Protein 4QTR (pdb70)

Sequence (221 aa):
RTAFSEEQKKALDLAFYFDRYLTPEWRRYLSQRLGLNEAQIKIWFQNKRAKIKKSTAFSEEQKKALDLAFYFDRYLTPEWRRYLSQRLGLNEAQIKIWFQNKRAKIKKSRTAFSEEQKKALDLAFYFDRYLTPEWRRYLSQRLGLNEAQIKIWFQNKRAKIKKSTGRTAFSEEQKKALDLAFYFDRYLTPEWRRYLSQRLGLNEAQIKIWFQNKRAKIKKS

Foldseek 3Di:
DDDADDVLVVVLVVQCVVPLDADPVRLVVSCVVSVHHSVVSVVVSVVVCVVVVVD/DDADPVLVVVLVVVCVVPLDDDPVRLVVSCVVRVHHSVVSNVVSVVVVVVVVVD/DDDADDVLVVVLVVVCVVPLDDDPVRLVVSCVPRVHHSVVSVVVSVVVVVVVVPPPD/DDDDDPVLVVVLVVVCVVPLDDDPVVLVVSCVVSVHDSVVSVVVSVVVVVVVVVD

Solvent-accessible surface area: 15499 Å² total; per-residue (Å²): 161,105,98,67,72,140,84,9,35,60,30,28,72,54,16,63,174,160,71,38,153,52,71,78,126,80,70,149,142,30,13,150,55,68,63,60,84,20,57,62,40,52,66,95,20,64,69,19,68,62,73,69,91,84,146,157,102,80,56,138,138,31,39,57,22,13,47,29,15,27,140,64,73,44,161,40,53,82,101,41,83,44,34,11,16,84,114,36,65,30,95,62,63,42,9,46,106,57,4,52,87,23,76,61,64,70,95,86,134,157,88,103,78,49,149,142,40,30,52,25,12,45,29,14,17,138,67,69,46,172,46,55,80,48,35,89,139,36,9,20,87,121,39,70,17,89,45,27,46,8,45,105,59,16,63,97,17,39,66,66,113,82,90,89,124,120,158,132,101,67,55,88,82,30,46,65,29,19,64,107,34,11,145,163,85,40,171,49,59,114,71,179,50,43,41,40,12,85,202,54,62,57,99,73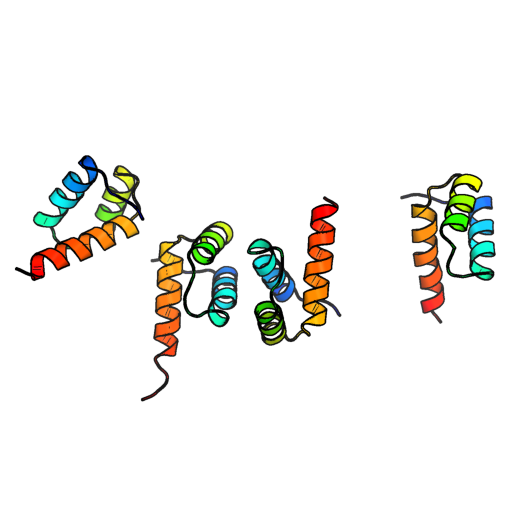,36,39,14,34,107,84,17,63,91,16,37,63,67,83,86,91,134

CATH classification: 1.10.10.60

B-factor: mean 174.39, std 37.02, range [20.0, 350.09]

Radius of gyration: 29.88 Å; Cα contacts (8 Å, |Δi|>4): 101; chains: 4; bounding box: 67×39×85 Å

Secondary structure (DSSP, 8-state):
-----HHHHHHHHHHHHH-SS--HHHHHHHHHHSS--HHHHHHHHHHHHHHHTT-/----HHHHHHHHHHHHH-SS--HHHHHHHHHHH---HHHHHHHHHHHHHHHHH-/-----HHHHHHHHHHHHH-SS--HHHHHHHHHHH---HHHHHHHHHHHHHHHT-S--/-----HHHHHHHHHHHHH-SS--HHHHHHHHHHH---HHHHHHHHHHHHHHHHT-

Structure (mmCIF, N/CA/C/O backbone):
data_4QTR
#
_entry.id   4QTR
#
_cell.length_a   90.098
_cell.length_b   90.098
_cell.length_c   158.923
_cell.angle_alpha   90.00
_cell.angle_beta   90.00
_cell.angle_gamma   90.00
#
_symmetry.space_group_name_H-M   'P 42 2 2'
#
loop_
_entity.id
_entity.type
_entity.pdbx_description
1 polymer dualENH
2 polymer "DNA (5'-D(P*GP*TP*GP*TP*AP*AP*TP*TP*TP*AP*AP*TP*TP*TP*CP*C)-3')"
3 polymer "DNA (5'-D(P*CP*GP*GP*AP*AP*AP*TP*TP*AP*AP*AP*TP*TP*AP*CP*A)-3')"
#
loop_
_atom_site.group_PDB
_atom_site.id
_atom_site.type_symbol
_atom_site.label_atom_id
_atom_site.label_alt_id
_atom_site.label_comp_id
_atom_site.label_asym_id
_atom_site.label_entity_id
_atom_site.label_seq_id
_atom_site.pdbx_PDB_ins_code
_atom_site.Cartn_x
_atom_site.Cartn_y
_atom_site.Cartn_z
_atom_site.occupancy
_atom_site.B_iso_or_equiv
_atom_site.auth_seq_id
_atom_site.auth_comp_id
_atom_site.auth_asym_id
_atom_site.auth_atom_id
_atom_site.pdbx_PDB_model_num
ATOM 1 N N . ARG A 1 6 ? 7.975 78.026 21.329 1.00 199.85 5 ARG A N 1
ATOM 2 C CA . ARG A 1 6 ? 7.730 77.141 20.198 1.00 212.62 5 ARG A CA 1
ATOM 3 C C . ARG A 1 6 ? 6.818 77.801 19.166 1.00 228.21 5 ARG A C 1
ATOM 4 O O . ARG A 1 6 ? 5.600 77.590 19.169 1.00 235.89 5 ARG A O 1
ATOM 6 N N . THR A 1 7 ? 7.420 78.564 18.254 1.00 228.43 6 THR A N 1
ATOM 7 C CA . THR A 1 7 ? 6.665 79.359 17.274 1.00 231.43 6 THR A CA 1
ATOM 8 C C . THR A 1 7 ? 6.229 78.520 16.070 1.00 238.97 6 THR A C 1
ATOM 9 O O . THR A 1 7 ? 6.874 77.539 15.716 1.00 244.61 6 THR A O 1
ATOM 13 N N . ALA A 1 8 ? 5.081 78.853 15.496 1.00 239.19 7 ALA A N 1
ATOM 14 C CA . ALA A 1 8 ? 4.672 78.205 14.257 1.00 231.93 7 ALA A CA 1
ATOM 15 C C . ALA A 1 8 ? 4.543 79.253 13.158 1.00 222.68 7 ALA A C 1
ATOM 16 O O . ALA A 1 8 ? 3.840 80.247 13.311 1.00 221.00 7 ALA A O 1
ATOM 18 N N . PHE A 1 9 ? 5.238 79.024 12.050 1.00 207.82 8 PHE A N 1
ATOM 19 C CA . PHE A 1 9 ? 5.320 79.992 10.954 1.00 201.88 8 PHE A CA 1
ATOM 20 C C . PHE A 1 9 ? 4.083 79.953 10.065 1.00 201.67 8 PHE A C 1
ATOM 21 O O . PHE A 1 9 ? 3.417 78.927 9.994 1.00 204.96 8 PHE A O 1
ATOM 23 N N . SER A 1 10 ? 3.776 81.062 9.388 1.00 201.08 9 SER A N 1
ATOM 24 C CA . SER A 1 10 ? 2.600 81.132 8.503 1.00 203.13 9 SER A CA 1
ATOM 25 C C . SER A 1 10 ? 2.868 80.527 7.123 1.00 205.66 9 SER A C 1
ATOM 26 O O . SER A 1 10 ? 3.964 80.053 6.855 1.00 207.84 9 SER A O 1
ATOM 29 N N . GLU A 1 11 ? 1.853 80.497 6.263 1.00 208.13 10 GLU A N 1
ATOM 30 C CA . GLU A 1 11 ? 2.021 79.954 4.907 1.00 213.01 10 GLU A CA 1
ATOM 31 C C . GLU A 1 11 ? 2.721 80.937 3.958 1.00 213.11 10 GLU A C 1
ATOM 32 O O . GLU A 1 11 ? 3.714 80.587 3.288 1.00 210.58 10 GLU A O 1
ATOM 38 N N . GLU A 1 12 ? 2.198 82.165 3.929 1.00 207.54 11 GLU A N 1
ATOM 39 C CA . GLU A 1 12 ? 2.740 83.250 3.115 1.00 202.69 11 GLU A CA 1
ATOM 40 C C . GLU A 1 12 ? 4.205 83.496 3.475 1.00 194.69 11 GLU A C 1
ATOM 41 O O . GLU A 1 12 ? 5.025 83.820 2.617 1.00 192.36 11 GLU A O 1
ATOM 43 N N . GLN A 1 13 ? 4.505 83.381 4.765 1.00 191.48 12 GLN A N 1
ATOM 44 C CA . GLN A 1 13 ? 5.857 83.558 5.274 1.00 186.52 12 GLN A CA 1
ATOM 45 C C . GLN A 1 13 ? 6.762 82.396 4.831 1.00 195.39 12 GLN A C 1
ATOM 46 O O . GLN A 1 13 ? 7.943 82.598 4.475 1.00 196.59 12 GLN A O 1
ATOM 48 N N . LYS A 1 14 ? 6.209 81.183 4.868 1.00 198.52 13 LYS A N 1
ATOM 49 C CA . LYS A 1 14 ? 6.939 79.971 4.481 1.00 200.88 13 LYS A CA 1
ATOM 50 C C . LYS A 1 14 ? 7.346 79.942 3.003 1.00 204.42 13 LYS A C 1
ATOM 51 O O . LYS A 1 14 ? 8.474 79.529 2.663 1.00 203.78 13 LYS A O 1
ATOM 53 N N . LYS A 1 15 ? 6.451 80.402 2.126 1.00 207.33 14 LYS A N 1
ATOM 54 C CA . LYS A 1 15 ? 6.761 80.362 0.702 1.00 206.83 14 LYS A CA 1
ATOM 55 C C . LYS A 1 15 ? 7.899 81.341 0.426 1.00 198.33 14 LYS A C 1
ATOM 56 O O . LYS A 1 15 ? 8.805 81.047 -0.357 1.00 199.91 14 LYS A O 1
ATOM 58 N N . ALA A 1 16 ? 7.851 82.492 1.092 1.00 190.34 15 ALA A N 1
ATOM 59 C CA . ALA A 1 16 ? 8.887 83.504 0.957 1.00 184.32 15 ALA A CA 1
ATOM 60 C C . ALA A 1 16 ? 10.243 82.990 1.422 1.00 184.51 15 ALA A C 1
ATOM 61 O O . ALA A 1 16 ? 11.232 83.133 0.697 1.00 188.66 15 ALA A O 1
ATOM 63 N N . LEU A 1 17 ? 10.308 82.417 2.628 1.00 180.42 16 LEU A N 1
ATOM 64 C CA . LEU A 1 17 ? 11.582 81.872 3.115 1.00 174.27 16 LEU A CA 1
ATOM 65 C C . LEU A 1 17 ? 12.100 80.824 2.120 1.00 177.60 16 LEU A C 1
ATOM 66 O O . LEU A 1 17 ? 13.307 80.771 1.856 1.00 177.02 16 LEU A O 1
ATOM 68 N N . ASP A 1 18 ? 11.198 79.997 1.570 1.00 183.55 17 ASP A N 1
ATOM 69 C CA . ASP A 1 18 ? 11.629 78.996 0.589 1.00 183.58 17 ASP A CA 1
ATOM 70 C C . ASP A 1 18 ? 12.226 79.613 -0.666 1.00 188.14 17 ASP A C 1
ATOM 71 O O . ASP A 1 18 ? 13.292 79.190 -1.098 1.00 186.84 17 ASP A O 1
ATOM 76 N N . LEU A 1 19 ? 11.550 80.605 -1.246 1.00 185.77 18 LEU A N 1
ATOM 77 C CA . LEU A 1 19 ? 12.050 81.261 -2.458 1.00 188.09 18 LEU A CA 1
ATOM 78 C C . LEU A 1 19 ? 13.425 81.876 -2.171 1.00 183.75 18 LEU A C 1
ATOM 79 O O . LEU A 1 19 ? 14.399 81.687 -2.927 1.00 183.42 18 LEU A O 1
ATOM 81 N N . ALA A 1 20 ? 13.512 82.571 -1.044 1.00 183.31 19 ALA A N 1
ATOM 82 C CA . ALA A 1 20 ? 14.730 83.271 -0.724 1.00 171.55 19 ALA A CA 1
ATOM 83 C C . ALA A 1 20 ? 15.832 82.241 -0.567 1.00 182.01 19 ALA A C 1
ATOM 84 O O . ALA A 1 20 ? 16.982 82.515 -0.905 1.00 175.59 19 ALA A O 1
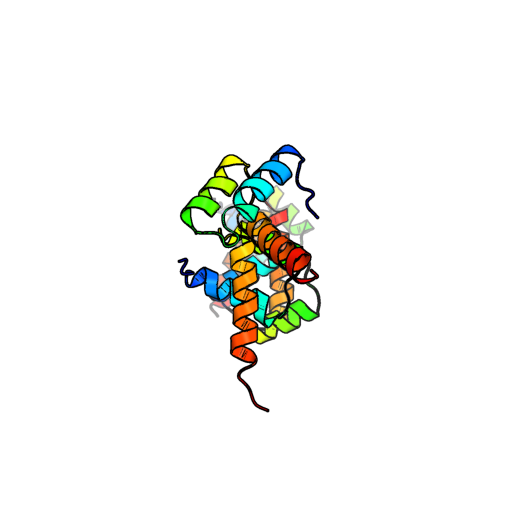ATOM 86 N N . PHE A 1 21 ? 15.470 81.043 -0.109 1.00 199.97 20 PHE A N 1
ATOM 87 C CA . PHE A 1 21 ? 16.450 79.972 0.076 1.00 206.11 20 PHE A CA 1
ATOM 88 C C . PHE A 1 21 ? 16.921 79.437 -1.263 1.00 211.22 20 PHE A C 1
ATOM 89 O O . PHE A 1 21 ? 18.123 79.372 -1.532 1.00 211.20 20 PHE A O 1
ATOM 97 N N . TYR A 1 22 ? 15.967 79.040 -2.097 1.00 214.71 21 TYR A N 1
ATOM 98 C CA . TYR A 1 22 ? 16.291 78.390 -3.353 1.00 216.59 21 TYR A CA 1
ATOM 99 C C . TYR A 1 22 ? 17.132 79.314 -4.227 1.00 207.82 21 TYR A C 1
ATOM 100 O O . TYR A 1 22 ? 17.948 78.844 -5.017 1.00 212.56 21 TYR A O 1
ATOM 109 N N . PHE A 1 23 ? 16.991 80.625 -4.052 1.00 195.40 22 PHE A N 1
ATOM 110 C CA . PHE A 1 23 ? 17.909 81.537 -4.748 1.00 186.54 22 PHE A CA 1
ATOM 111 C C . PHE A 1 23 ? 19.278 81.556 -4.048 1.00 178.97 22 PHE A C 1
ATOM 112 O O . PHE A 1 23 ? 20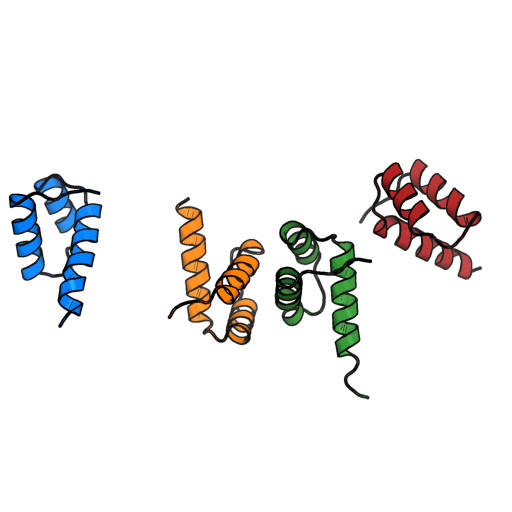.286 81.213 -4.663 1.00 179.92 22 PHE A O 1
ATOM 120 N N . ASP A 1 24 ? 19.347 81.986 -2.787 1.00 171.61 23 ASP A N 1
ATOM 121 C CA . ASP A 1 24 ? 20.629 81.871 -2.088 1.00 171.78 23 ASP A CA 1
ATOM 122 C C . ASP A 1 24 ? 20.415 81.222 -0.700 1.00 171.71 23 ASP A C 1
ATOM 123 O O . ASP A 1 24 ? 19.621 81.700 0.107 1.00 163.40 23 ASP A O 1
ATOM 128 N N . ARG A 1 25 ? 21.169 80.165 -0.411 1.00 180.37 24 ARG A N 1
ATOM 129 C CA . ARG A 1 25 ? 20.960 79.368 0.801 1.00 188.30 24 ARG A CA 1
ATOM 130 C C . ARG A 1 25 ? 21.385 80.121 2.065 1.00 182.48 24 ARG A C 1
ATOM 131 O O . ARG A 1 25 ? 20.997 79.758 3.176 1.00 184.35 24 ARG A O 1
ATOM 133 N N . TYR A 1 26 ? 22.214 81.147 1.882 1.00 181.25 25 TYR A N 1
ATOM 134 C CA . TYR A 1 26 ? 22.664 82.015 2.968 1.00 174.98 25 TYR A CA 1
ATOM 135 C C . TYR A 1 26 ? 22.050 83.391 2.780 1.00 176.63 25 TYR A C 1
ATOM 136 O O . TYR A 1 26 ? 22.204 83.999 1.716 1.00 181.55 25 TYR A O 1
ATOM 145 N N . LEU A 1 27 ? 21.352 83.906 3.780 1.00 174.39 26 LEU A N 1
ATOM 146 C CA . LEU A 1 27 ? 20.709 85.200 3.572 1.00 172.50 26 LEU A CA 1
ATOM 147 C C . LEU A 1 27 ? 21.650 86.303 4.094 1.00 167.82 26 LEU A C 1
ATOM 148 O O . LEU A 1 27 ? 22.356 86.134 5.106 1.00 169.50 26 LEU A O 1
ATOM 150 N N . THR A 1 28 ? 21.651 87.428 3.383 1.00 162.34 27 THR A N 1
ATOM 151 C CA . THR A 1 28 ? 22.440 88.602 3.747 1.00 156.92 27 THR A CA 1
ATOM 152 C C . THR A 1 28 ? 21.756 89.311 4.901 1.00 155.26 27 THR A C 1
ATOM 153 O O . THR A 1 28 ? 20.524 89.461 4.865 1.00 162.59 27 THR A O 1
ATOM 157 N N . PRO A 1 29 ? 22.537 89.817 5.884 1.00 180.12 28 PRO A N 1
ATOM 158 C CA . PRO A 1 29 ? 22.035 90.534 7.064 1.00 177.67 28 PRO A CA 1
ATOM 159 C C . PRO A 1 29 ? 21.021 91.645 6.765 1.00 180.51 28 PRO A C 1
ATOM 160 O O . PRO A 1 29 ? 19.993 91.720 7.432 1.00 184.96 28 PRO A O 1
ATOM 164 N N . GLU A 1 30 ? 21.303 92.493 5.784 1.00 176.99 29 GLU A N 1
ATOM 165 C CA . GLU A 1 30 ? 20.407 93.597 5.462 1.00 180.26 29 GLU A CA 1
ATOM 166 C C . GLU A 1 30 ? 19.191 93.066 4.685 1.00 180.77 29 GLU A C 1
ATOM 167 O O . GLU A 1 30 ? 18.135 93.722 4.612 1.00 182.70 29 GLU A O 1
ATOM 173 N N . TRP A 1 31 ? 19.363 91.887 4.085 1.00 179.97 30 TRP A N 1
ATOM 174 C CA . TRP A 1 31 ? 18.261 91.212 3.405 1.00 181.10 30 TRP A CA 1
ATOM 175 C C . TRP A 1 31 ? 17.382 90.481 4.409 1.00 183.86 30 TRP A C 1
ATOM 176 O O . TRP A 1 31 ? 16.153 90.477 4.306 1.00 178.55 30 TRP A O 1
ATOM 187 N N . ARG A 1 32 ? 18.029 89.912 5.418 1.00 189.02 31 ARG A N 1
ATOM 188 C CA . ARG A 1 32 ? 17.322 89.170 6.446 1.00 193.17 31 ARG A CA 1
ATOM 189 C C . ARG A 1 32 ? 16.526 90.126 7.340 1.00 196.84 31 ARG A C 1
ATOM 190 O O . ARG A 1 32 ? 15.434 89.775 7.747 1.00 197.24 31 ARG A O 1
ATOM 198 N N . ARG A 1 33 ? 17.035 91.326 7.631 1.00 197.73 32 ARG A N 1
ATOM 199 C CA . ARG A 1 33 ? 16.214 92.301 8.362 1.00 205.29 32 ARG A CA 1
ATOM 200 C C . ARG A 1 33 ? 15.008 92.630 7.500 1.00 209.95 32 ARG A C 1
ATOM 201 O O . ARG A 1 33 ? 13.904 92.823 7.996 1.00 217.60 32 ARG A O 1
ATOM 209 N N . TYR A 1 34 ? 15.246 92.785 6.202 1.00 200.42 33 TYR A N 1
ATOM 210 C CA . TYR A 1 34 ? 14.185 93.152 5.267 1.00 186.93 33 TYR A CA 1
ATOM 211 C C . TYR A 1 34 ? 13.035 92.161 5.312 1.00 179.40 33 TYR A C 1
ATOM 212 O O . TYR A 1 34 ? 11.878 92.544 5.465 1.00 173.80 33 TYR A O 1
ATOM 221 N N . LEU A 1 35 ? 13.385 90.892 5.143 1.00 177.94 34 LEU A N 1
ATOM 222 C CA . LEU A 1 35 ? 12.450 89.784 5.234 1.00 175.60 34 LEU A CA 1
ATOM 223 C C . LEU A 1 35 ? 11.772 89.730 6.584 1.00 183.10 34 LEU A C 1
ATOM 224 O O . LEU A 1 35 ? 10.555 89.558 6.671 1.00 189.22 34 LEU A O 1
ATOM 229 N N . SER A 1 36 ? 12.578 89.895 7.631 1.00 180.18 35 SER A N 1
ATOM 230 C CA . SER A 1 36 ? 12.116 89.789 9.012 1.00 177.39 35 SER A CA 1
ATOM 231 C C . SER A 1 36 ? 11.054 90.826 9.342 1.00 182.13 35 SER A C 1
ATOM 232 O O . SER A 1 36 ? 10.085 90.512 10.013 1.00 189.11 35 SER A O 1
ATOM 235 N N . GLN A 1 37 ? 11.234 92.060 8.886 1.00 182.09 36 GLN A N 1
ATOM 236 C CA . GLN A 1 37 ? 10.253 93.096 9.170 1.00 186.82 36 GLN A CA 1
ATOM 237 C C . GLN A 1 37 ? 9.128 92.984 8.141 1.00 193.13 36 GLN A C 1
ATOM 238 O O . GLN A 1 37 ? 8.017 93.445 8.388 1.00 204.26 36 GLN A O 1
ATOM 244 N N . ARG A 1 38 ? 9.394 92.357 6.998 1.00 190.29 37 ARG A N 1
ATOM 245 C CA . ARG A 1 38 ? 8.373 92.274 5.945 1.00 195.26 37 ARG A CA 1
ATOM 246 C C . ARG A 1 38 ? 7.291 91.260 6.302 1.00 201.92 37 ARG A C 1
ATOM 247 O O . ARG A 1 38 ? 6.101 91.551 6.254 1.00 206.61 37 ARG A O 1
ATOM 249 N N . LEU A 1 39 ? 7.729 90.073 6.679 1.00 204.73 38 LEU A N 1
ATOM 250 C CA . LEU A 1 39 ? 6.853 88.961 7.002 1.00 214.97 38 LEU A CA 1
ATOM 251 C C . LEU A 1 39 ? 6.342 89.080 8.450 1.00 231.87 38 LEU A C 1
ATOM 252 O O . LEU A 1 39 ? 5.438 88.354 8.872 1.00 238.65 38 LEU A O 1
ATOM 257 N N . GLY A 1 40 ? 6.966 89.991 9.198 1.00 238.49 39 GLY A N 1
ATOM 258 C CA . GLY A 1 40 ? 6.573 90.357 10.550 1.00 237.62 39 GLY A CA 1
ATOM 259 C C . GLY A 1 40 ? 7.281 89.600 11.654 1.00 229.52 39 GLY A C 1
ATOM 260 O O . GLY A 1 40 ? 7.063 89.872 12.835 1.00 232.97 39 GLY A O 1
ATOM 261 N N . LEU A 1 41 ? 8.186 88.703 11.281 1.00 223.44 40 LEU A N 1
ATOM 262 C CA . LEU A 1 41 ? 8.821 87.843 12.264 1.00 217.70 40 LEU A CA 1
ATOM 263 C C . LEU A 1 41 ? 10.085 88.476 12.824 1.00 215.27 40 LEU A C 1
ATOM 264 O O . LEU A 1 41 ? 10.438 89.599 12.473 1.00 217.29 40 LEU A O 1
ATOM 269 N N . ASN A 1 42 ? 10.728 87.775 13.751 1.00 209.99 41 ASN A N 1
ATOM 270 C CA . ASN A 1 42 ? 12.011 88.212 14.258 1.00 208.52 41 ASN A CA 1
ATOM 271 C C . ASN A 1 42 ? 13.109 87.578 13.460 1.00 206.80 41 ASN A C 1
ATOM 272 O O . ASN A 1 42 ? 12.983 86.443 13.010 1.00 204.37 41 ASN A O 1
ATOM 277 N N . GLU A 1 43 ? 14.185 88.335 13.288 1.00 206.32 42 GLU A N 1
ATOM 278 C CA . GLU A 1 43 ? 15.348 87.899 12.531 1.00 203.63 42 GLU A CA 1
ATOM 279 C C . GLU A 1 43 ? 15.938 86.579 13.045 1.00 202.59 42 GLU A C 1
ATOM 280 O O . GLU A 1 43 ? 16.577 85.860 12.283 1.00 200.91 42 GLU A O 1
ATOM 282 N N . ALA A 1 44 ? 15.737 86.267 14.324 1.00 209.07 43 ALA A N 1
ATOM 283 C CA . ALA A 1 44 ? 16.215 85.002 14.889 1.00 211.00 43 ALA A CA 1
ATOM 284 C C . ALA A 1 44 ? 15.463 83.778 14.339 1.00 213.82 43 ALA A C 1
ATOM 285 O O . ALA A 1 44 ? 16.080 82.766 13.980 1.00 217.43 43 ALA A O 1
ATOM 287 N N . GLN A 1 45 ? 14.135 83.862 14.305 1.00 212.88 44 GLN A N 1
ATOM 288 C CA . GLN A 1 45 ? 13.318 82.790 13.748 1.00 208.68 44 GLN A CA 1
ATOM 289 C C . GLN A 1 45 ? 13.800 82.396 12.360 1.00 202.77 44 GLN A C 1
ATOM 290 O O . GLN A 1 4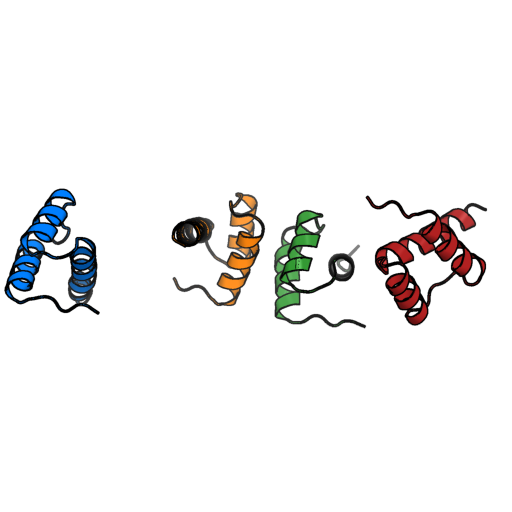5 ? 14.002 81.212 12.085 1.00 204.32 44 GLN A O 1
ATOM 296 N N . ILE A 1 46 ? 14.011 83.408 11.513 1.00 196.98 45 ILE A N 1
ATOM 297 C CA . ILE A 1 46 ? 14.475 83.228 10.141 1.00 186.95 45 ILE A CA 1
ATOM 298 C C . ILE A 1 46 ? 15.796 82.441 10.087 1.00 185.67 45 ILE A C 1
ATOM 299 O O . ILE A 1 46 ? 15.949 81.532 9.261 1.00 185.62 45 ILE A O 1
ATOM 301 N N . LYS A 1 47 ? 16.767 82.842 10.909 1.00 189.66 46 LYS A N 1
ATOM 302 C CA . LYS A 1 47 ? 18.046 82.143 10.990 1.00 192.01 46 LYS A CA 1
ATOM 303 C C . LYS A 1 47 ? 17.877 80.677 11.376 1.00 196.69 46 LYS A C 1
ATOM 304 O O . LYS A 1 47 ? 18.434 79.788 10.724 1.00 197.78 46 LYS A O 1
ATOM 306 N N . ILE A 1 48 ? 17.087 80.425 12.421 1.00 201.25 47 ILE A N 1
ATOM 307 C CA . ILE A 1 48 ? 16.919 79.056 12.939 1.00 201.70 47 ILE A CA 1
ATOM 308 C C . ILE A 1 48 ? 16.227 78.194 11.899 1.00 199.03 47 ILE A C 1
ATOM 309 O O . ILE A 1 48 ? 16.444 76.977 11.794 1.00 195.67 47 ILE A O 1
ATOM 311 N N . TRP A 1 49 ? 15.335 78.836 11.169 1.00 200.29 48 TRP A N 1
ATOM 312 C CA . TRP A 1 49 ? 14.645 78.191 10.074 1.00 200.60 48 TRP A CA 1
ATOM 313 C C . TRP A 1 49 ? 15.634 77.819 8.977 1.00 201.80 48 TRP A C 1
ATOM 314 O O . TRP A 1 49 ? 15.485 76.780 8.339 1.00 206.53 48 TRP A O 1
ATOM 325 N N . PHE A 1 50 ? 16.573 78.722 8.693 1.00 207.86 49 PHE A N 1
ATOM 326 C CA . PHE A 1 50 ? 17.625 78.441 7.723 1.00 205.34 49 PHE A CA 1
ATOM 327 C C . PHE A 1 50 ? 18.433 77.217 8.137 1.00 205.60 49 PHE A C 1
ATOM 328 O O . PHE A 1 50 ? 18.665 76.324 7.329 1.00 199.37 49 PHE A O 1
ATOM 330 N N . GLN A 1 51 ? 18.863 77.185 9.396 1.00 210.87 50 GLN A N 1
ATOM 331 C CA . GLN A 1 51 ? 19.613 76.042 9.940 1.00 215.99 50 GLN A CA 1
ATOM 332 C C . GLN A 1 51 ? 18.845 74.727 9.771 1.00 227.71 50 GLN A C 1
ATOM 333 O O . GLN A 1 51 ? 19.392 73.726 9.274 1.00 229.35 50 GLN A O 1
ATOM 335 N N . ASN A 1 52 ? 17.579 74.732 10.186 1.00 228.93 51 ASN A N 1
ATOM 336 C CA . ASN A 1 52 ? 16.760 73.524 10.106 1.00 237.05 51 ASN A CA 1
ATOM 337 C C . ASN A 1 52 ? 16.482 73.140 8.643 1.00 246.75 51 ASN A C 1
ATOM 338 O O . ASN A 1 52 ? 16.246 71.970 8.332 1.00 255.42 51 ASN A O 1
ATOM 340 N N . LYS A 1 53 ? 16.448 74.138 7.764 1.00 239.27 52 LYS A N 1
ATOM 341 C CA . LYS A 1 53 ? 16.320 73.900 6.330 1.00 228.25 52 LYS A CA 1
ATOM 342 C C . LYS A 1 53 ? 17.536 73.144 5.801 1.00 217.18 52 LYS A C 1
ATOM 343 O O . LYS A 1 53 ? 17.402 72.066 5.225 1.00 217.15 52 LYS A O 1
ATOM 345 N N . ARG A 1 54 ? 18.721 73.715 6.024 1.00 209.84 53 ARG A N 1
ATOM 346 C CA . ARG A 1 54 ? 19.983 73.166 5.521 1.00 206.26 53 ARG A CA 1
ATOM 347 C C . ARG A 1 54 ? 20.189 71.755 6.068 1.00 217.22 53 ARG A C 1
ATOM 348 O O . ARG A 1 54 ? 20.902 70.937 5.466 1.00 219.50 53 ARG A O 1
ATOM 356 N N . ALA A 1 55 ? 19.576 71.479 7.219 1.00 222.04 54 ALA A N 1
ATOM 357 C CA . ALA A 1 55 ? 19.528 70.105 7.717 1.00 231.57 54 ALA A CA 1
ATOM 358 C C . ALA A 1 55 ? 19.034 69.151 6.624 1.00 241.23 54 ALA A C 1
ATOM 359 O O . ALA A 1 55 ? 19.577 68.062 6.450 1.00 244.12 54 ALA A O 1
ATOM 361 N N . LYS A 1 56 ? 17.984 69.551 5.914 1.00 248.88 55 LYS A N 1
ATOM 362 C CA . LYS A 1 56 ? 17.453 68.762 4.802 1.00 255.23 55 LYS A CA 1
ATOM 363 C C . LYS A 1 56 ? 18.506 68.599 3.698 1.00 260.47 55 LYS A C 1
ATOM 364 O O . LYS A 1 56 ? 18.529 67.583 3.004 1.00 265.70 55 LYS A O 1
ATOM 366 N N . ILE A 1 57 ? 19.324 69.631 3.494 1.00 255.61 56 ILE A N 1
ATOM 367 C CA . ILE A 1 57 ? 20.393 69.596 2.492 1.00 252.63 56 ILE A CA 1
ATOM 368 C C . ILE A 1 57 ? 21.423 68.521 2.841 1.00 246.68 56 ILE A C 1
ATOM 369 O O . ILE A 1 57 ? 21.954 67.841 1.956 1.00 251.92 56 ILE A O 1
ATOM 371 N N . LYS A 1 58 ? 21.727 68.405 4.135 1.00 236.28 57 LYS A N 1
ATOM 372 C CA . LYS A 1 58 ? 22.664 67.394 4.637 1.00 224.28 57 LYS A CA 1
ATOM 373 C C . LYS A 1 58 ? 22.109 65.970 4.505 1.00 215.99 57 LYS A C 1
ATOM 374 O O . LYS A 1 58 ? 22.818 64.996 4.775 1.00 219.02 57 LYS A O 1
ATOM 376 N N . LYS A 1 59 ? 20.840 65.857 4.113 1.00 212.04 58 LYS A N 1
ATOM 377 C CA . LYS A 1 59 ? 20.203 64.558 3.897 1.00 208.63 58 LYS A CA 1
ATOM 378 C C . LYS A 1 59 ? 20.458 63.982 2.503 1.00 205.99 58 LYS A C 1
ATOM 379 O O . LYS A 1 59 ? 19.886 62.950 2.140 1.00 214.39 58 LYS A O 1
ATOM 381 N N . SER A 1 60 ? 21.297 64.664 1.724 1.00 192.48 59 SER A N 1
ATOM 382 C CA . SER A 1 60 ? 21.699 64.200 0.397 1.00 190.72 59 SER A CA 1
ATOM 383 C C . SER A 1 60 ? 23.188 64.456 0.160 1.00 194.22 59 SER A C 1
ATOM 384 O O . SER A 1 60 ? 24.048 63.755 0.699 1.00 195.00 59 SER A O 1
ATOM 387 N N . THR B 1 7 ? 33.304 66.103 17.200 1.00 214.11 6 THR B N 1
ATOM 388 C CA . THR B 1 7 ? 33.913 65.537 18.410 1.00 207.55 6 THR B CA 1
ATOM 389 C C . THR B 1 7 ? 32.960 65.697 19.585 1.00 203.87 6 THR B C 1
ATOM 390 O O . THR B 1 7 ? 32.316 66.734 19.723 1.00 202.34 6 THR B O 1
ATOM 394 N N . ALA B 1 8 ? 32.884 64.688 20.446 1.00 202.03 7 ALA B N 1
ATOM 395 C CA . ALA B 1 8 ? 32.052 64.788 21.640 1.00 195.27 7 ALA B CA 1
ATOM 396 C C . ALA B 1 8 ? 32.889 64.641 22.894 1.00 189.89 7 ALA B C 1
ATOM 397 O O . ALA B 1 8 ? 33.614 63.662 23.045 1.00 190.90 7 ALA B O 1
ATOM 399 N N . PHE B 1 9 ? 32.804 65.613 23.794 1.00 183.66 8 PHE B N 1
ATOM 400 C CA . PHE B 1 9 ? 33.640 65.560 24.983 1.00 175.41 8 PHE B CA 1
ATOM 401 C C . PHE B 1 9 ? 33.038 64.636 26.029 1.00 176.60 8 PHE B C 1
ATOM 402 O O . PHE B 1 9 ? 31.817 64.509 26.145 1.00 175.76 8 PHE B O 1
ATOM 410 N N . SER B 1 10 ? 33.908 64.040 26.833 1.00 173.32 9 SER B N 1
ATOM 411 C CA . SER B 1 10 ? 33.471 63.127 27.870 1.00 172.34 9 SER B CA 1
ATOM 412 C C . SER B 1 10 ? 33.027 63.942 29.062 1.00 174.92 9 SER B C 1
ATOM 413 O O . SER B 1 10 ? 33.022 65.182 29.001 1.00 177.86 9 SER B O 1
ATOM 416 N N . GLU B 1 11 ? 32.584 63.260 30.115 1.00 172.02 10 GLU B N 1
ATOM 417 C CA . GLU B 1 11 ? 32.195 63.953 31.336 1.00 161.56 10 GLU B CA 1
ATOM 418 C C . GLU B 1 11 ? 33.482 64.358 32.041 1.00 147.95 10 GLU B C 1
ATOM 419 O O . GLU B 1 11 ? 33.609 65.470 32.545 1.00 142.73 10 GLU B O 1
ATOM 425 N N . GLU B 1 12 ? 34.428 63.425 32.067 1.00 145.37 11 GLU B N 1
ATOM 426 C CA . GLU B 1 12 ? 35.720 63.648 32.692 1.00 146.11 11 GLU B CA 1
ATOM 427 C C . GLU B 1 12 ? 36.389 64.890 32.130 1.00 144.78 11 GLU B C 1
ATOM 428 O O . GLU B 1 12 ? 36.908 65.725 32.883 1.00 148.69 11 GLU B O 1
ATOM 434 N N . GLN B 1 13 ? 36.309 65.038 30.813 1.00 143.33 12 GLN B N 1
ATOM 435 C CA . GLN B 1 13 ? 36.925 66.155 30.118 1.00 138.26 12 GLN B CA 1
ATOM 436 C C . GLN B 1 13 ? 36.232 67.467 30.410 1.00 133.40 12 GLN B C 1
ATOM 437 O O . GLN B 1 13 ? 36.884 68.502 30.521 1.00 124.82 12 GLN B O 1
ATOM 443 N N . LYS B 1 14 ? 34.905 67.424 30.468 1.00 139.49 13 LYS B N 1
ATOM 444 C CA . LYS B 1 14 ? 34.112 68.601 30.790 1.00 145.69 13 LYS B CA 1
ATOM 445 C C . LYS B 1 14 ? 34.422 69.054 32.212 1.00 152.86 13 LYS B C 1
ATOM 446 O O . LYS B 1 14 ? 34.438 70.246 32.494 1.00 154.01 13 LYS B O 1
ATOM 448 N N . LYS B 1 15 ? 34.638 68.092 33.111 1.00 157.79 14 LYS B N 1
ATOM 449 C CA . LYS B 1 15 ? 34.923 68.376 34.529 1.00 156.18 14 LYS B CA 1
ATOM 450 C C . LYS B 1 15 ? 36.311 68.976 34.711 1.00 151.89 14 LYS B C 1
ATOM 451 O O . LYS B 1 15 ? 36.491 69.888 35.524 1.00 150.04 14 LYS B O 1
ATOM 453 N N . ALA B 1 16 ? 37.291 68.444 33.981 1.00 143.91 15 ALA B N 1
ATOM 454 C CA . ALA B 1 16 ? 38.628 69.026 34.001 1.00 136.68 15 ALA B CA 1
ATOM 455 C C . ALA B 1 16 ? 38.611 70.442 33.416 1.00 140.45 15 ALA B C 1
ATOM 456 O O . ALA B 1 16 ? 39.174 71.367 33.992 1.00 141.97 15 ALA B O 1
ATOM 458 N N . LEU B 1 17 ? 38.002 70.602 32.245 1.00 144.83 16 LEU B N 1
ATOM 459 C CA . LEU B 1 17 ? 37.928 71.912 31.579 1.00 148.13 16 LEU B CA 1
ATOM 460 C C . LEU B 1 17 ? 37.236 72.904 32.520 1.00 147.24 16 LEU B C 1
ATOM 461 O O . LEU B 1 17 ? 37.645 74.068 32.620 1.00 145.41 16 LEU B O 1
ATOM 463 N N . ASP B 1 18 ? 36.190 72.432 33.198 1.00 146.65 17 ASP B N 1
ATOM 464 C CA . ASP B 1 18 ? 35.417 73.253 34.116 1.00 152.30 17 ASP B CA 1
ATOM 465 C C . ASP B 1 18 ? 36.299 73.691 35.309 1.00 153.43 17 ASP B C 1
ATOM 466 O O . ASP B 1 18 ? 36.286 74.853 35.730 1.00 151.17 17 ASP B O 1
ATOM 471 N N . LEU B 1 19 ? 37.056 72.764 35.872 1.00 156.00 18 LEU B N 1
ATOM 472 C CA . LEU B 1 19 ? 37.928 73.159 36.964 1.00 156.09 18 LEU B CA 1
ATOM 473 C C . LEU B 1 19 ? 38.940 74.220 36.508 1.00 157.67 18 LEU B C 1
ATOM 474 O O . LEU B 1 19 ? 39.015 75.332 37.087 1.00 160.29 18 LEU B O 1
ATOM 476 N N . ALA B 1 20 ? 39.622 73.924 35.399 1.00 156.92 19 ALA B N 1
ATOM 477 C CA . ALA B 1 20 ? 40.744 74.754 34.964 1.00 149.89 19 ALA B CA 1
ATOM 478 C C . ALA B 1 20 ? 40.251 76.136 34.623 1.00 145.49 19 ALA B C 1
ATOM 479 O O . ALA B 1 20 ? 40.968 77.126 34.793 1.00 137.25 19 ALA B O 1
ATOM 481 N N . PHE B 1 21 ? 39.017 76.208 34.141 1.00 148.82 20 PHE B N 1
ATOM 482 C CA . PHE B 1 21 ? 38.462 77.506 33.811 1.00 150.60 20 PHE B CA 1
ATOM 483 C C . PHE B 1 21 ? 38.169 78.223 35.123 1.00 146.85 20 PHE B C 1
ATOM 484 O O . PHE B 1 21 ? 38.633 79.345 35.305 1.00 148.59 20 PHE B O 1
ATOM 492 N N . TYR B 1 22 ? 37.412 77.592 36.032 1.00 144.41 21 TYR B N 1
ATOM 493 C CA . TYR B 1 22 ? 36.980 78.315 37.243 1.00 142.46 21 TYR B CA 1
ATOM 494 C C . TYR B 1 22 ? 38.136 78.825 38.077 1.00 136.19 21 TYR B C 1
ATOM 495 O O . TYR B 1 22 ? 37.970 79.752 38.852 1.00 135.27 21 TYR B O 1
ATOM 504 N N . PHE B 1 23 ? 39.317 78.258 37.874 1.00 135.60 22 PHE B N 1
ATOM 505 C CA . PHE B 1 23 ? 40.505 78.806 38.526 1.00 135.17 22 PHE B CA 1
ATOM 506 C C . PHE B 1 23 ? 40.895 80.135 37.881 1.00 141.56 22 PHE B C 1
ATOM 507 O O . PHE B 1 23 ? 40.803 81.184 38.505 1.00 148.59 22 PHE B O 1
ATOM 515 N N . ASP B 1 24 ? 41.293 80.098 36.614 1.00 141.63 23 ASP B N 1
ATOM 516 C CA . ASP B 1 24 ? 41.622 81.323 35.873 1.00 142.66 23 ASP B CA 1
ATOM 517 C C . ASP B 1 24 ? 40.929 81.320 34.551 1.00 133.80 23 ASP B C 1
ATOM 518 O O . ASP B 1 24 ? 41.049 80.368 33.816 1.00 134.96 23 ASP B O 1
ATOM 523 N N . ARG B 1 25 ? 40.204 82.389 34.257 1.00 135.34 24 ARG B N 1
ATOM 524 C CA . ARG B 1 25 ? 39.334 82.422 33.069 1.00 147.50 24 ARG B CA 1
ATOM 525 C C . ARG B 1 25 ? 40.067 82.513 31.698 1.00 143.26 24 ARG B C 1
ATOM 526 O O . ARG B 1 25 ? 39.493 82.232 30.662 1.00 137.91 24 ARG B O 1
ATOM 528 N N . TYR B 1 26 ? 41.321 82.955 31.713 1.00 146.92 25 TYR B N 1
ATOM 529 C CA . TYR B 1 26 ? 42.129 83.041 30.506 1.00 148.23 25 TYR B CA 1
ATOM 530 C C . TYR B 1 26 ? 43.261 82.017 30.526 1.00 146.25 25 TYR B C 1
ATOM 531 O O . TYR B 1 26 ? 44.038 81.920 31.497 1.00 142.71 25 TYR B O 1
ATOM 540 N N . LEU B 1 27 ? 43.381 81.280 29.425 1.00 151.62 26 LEU B N 1
ATOM 541 C CA . LEU B 1 27 ? 44.309 80.159 29.373 1.00 151.50 26 LEU B CA 1
ATOM 542 C C . LEU B 1 27 ? 45.713 80.538 28.852 1.00 161.40 26 LEU B C 1
ATOM 543 O O . LEU B 1 27 ? 45.856 81.282 27.870 1.00 172.46 26 LEU B O 1
ATOM 548 N N . THR B 1 28 ? 46.738 79.955 29.464 1.00 159.62 27 THR B N 1
ATOM 549 C CA . THR B 1 28 ? 48.107 80.181 29.029 1.00 165.77 27 THR B CA 1
ATOM 550 C C . THR B 1 28 ? 48.672 78.988 28.242 1.00 178.21 27 THR B C 1
ATOM 551 O O . THR B 1 28 ? 48.337 77.844 28.545 1.00 179.21 27 THR B O 1
ATOM 555 N N . PRO B 1 29 ? 49.594 79.252 27.282 1.00 152.64 28 PRO B N 1
ATOM 556 C CA . PRO B 1 29 ? 50.163 78.224 26.394 1.00 156.91 28 PRO B CA 1
ATOM 557 C C . PRO B 1 29 ? 50.538 76.907 27.102 1.00 165.10 28 PRO B C 1
ATOM 558 O O . PRO B 1 29 ? 50.259 75.821 26.558 1.00 167.98 28 PRO B O 1
ATOM 562 N N . GLU B 1 30 ? 51.135 76.991 28.289 1.00 162.85 29 GLU B N 1
ATOM 563 C CA . GLU B 1 30 ? 51.586 75.800 28.995 1.00 160.41 29 GLU B CA 1
ATOM 564 C C . GLU B 1 30 ? 50.376 75.061 29.541 1.00 156.28 29 GLU B C 1
ATOM 565 O O . GLU B 1 30 ? 50.407 73.837 29.748 1.00 153.72 29 GLU B O 1
ATOM 571 N N . TRP B 1 31 ? 49.284 75.789 29.740 1.00 152.06 30 TRP B N 1
ATOM 572 C CA . TRP B 1 31 ? 48.078 75.114 30.188 1.00 145.52 30 TRP B CA 1
ATOM 573 C C . TRP B 1 31 ? 47.361 74.409 29.085 1.00 140.83 30 TRP B C 1
ATOM 574 O O . TRP B 1 31 ? 46.810 73.342 29.338 1.00 133.50 30 TRP B O 1
ATOM 585 N N . ARG B 1 32 ? 47.381 74.970 27.870 1.00 142.42 31 ARG B N 1
ATOM 58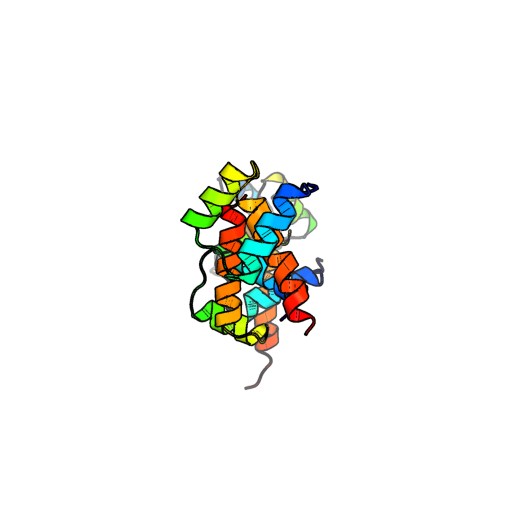6 C CA . ARG B 1 32 ? 46.728 74.293 26.734 1.00 140.58 31 ARG B CA 1
ATOM 587 C C . ARG B 1 32 ? 47.579 73.104 26.294 1.00 139.95 31 ARG B C 1
ATOM 588 O O . ARG B 1 32 ? 47.020 72.100 25.877 1.00 141.56 31 ARG B O 1
ATOM 596 N N . ARG B 1 33 ? 48.910 73.214 26.368 1.00 135.01 32 ARG B N 1
ATOM 597 C CA . ARG B 1 33 ? 49.754 72.055 26.085 1.00 127.19 32 ARG B CA 1
ATOM 598 C C . ARG B 1 33 ? 49.499 70.955 27.137 1.00 126.59 32 ARG B C 1
ATOM 599 O O . ARG B 1 33 ? 49.355 69.759 26.826 1.00 116.41 32 ARG B O 1
ATOM 601 N N . TYR B 1 34 ? 49.475 71.350 28.400 1.00 130.79 33 TYR B N 1
ATOM 602 C CA . TYR B 1 34 ? 49.246 70.351 29.434 1.00 134.24 33 TYR B CA 1
ATOM 603 C C . TYR B 1 34 ? 47.873 69.662 29.284 1.00 133.38 33 TYR B C 1
ATOM 604 O O . TYR B 1 34 ? 47.771 68.423 29.329 1.00 129.56 33 TYR B O 1
ATOM 613 N N . LEU B 1 35 ? 46.829 70.484 29.184 1.00 131.08 34 LEU B N 1
ATOM 614 C CA . LEU B 1 35 ? 45.460 70.006 29.019 1.00 133.95 34 LEU B CA 1
ATOM 615 C C . LEU B 1 35 ? 45.313 69.146 27.766 1.00 145.59 34 LEU B C 1
ATOM 616 O O . LEU B 1 35 ? 44.600 68.130 27.787 1.00 153.58 34 LEU B O 1
ATOM 621 N N . SER B 1 36 ? 45.943 69.572 26.670 1.00 143.85 35 SER B N 1
ATOM 622 C CA . SER B 1 36 ? 45.896 68.824 25.414 1.00 141.00 35 SER B CA 1
ATOM 623 C C . SER B 1 36 ? 46.538 67.473 25.620 1.00 144.35 35 SER B C 1
ATOM 624 O O . SER B 1 36 ? 46.042 66.464 25.105 1.00 150.70 35 SER B O 1
ATOM 627 N N . GLN B 1 37 ? 47.626 67.452 26.397 1.00 139.34 36 GLN B N 1
ATOM 628 C CA . GLN B 1 37 ? 48.402 66.231 26.524 1.00 136.84 36 GLN B CA 1
ATOM 629 C C . GLN B 1 37 ? 47.761 65.253 27.505 1.00 141.82 36 GLN B C 1
ATOM 630 O O . GLN B 1 37 ? 47.860 64.050 27.330 1.00 146.08 36 GLN B O 1
ATOM 632 N N . ARG B 1 38 ? 47.070 65.749 28.519 1.00 142.51 37 ARG B N 1
ATOM 633 C CA . ARG B 1 38 ? 46.384 64.840 29.430 1.00 144.80 37 ARG B CA 1
ATOM 634 C C . ARG B 1 38 ? 45.050 64.348 28.887 1.00 152.92 37 ARG B C 1
ATOM 635 O O . ARG B 1 38 ? 44.688 63.183 29.087 1.00 145.70 37 ARG B O 1
ATOM 643 N N . LEU B 1 39 ? 44.272 65.259 28.311 1.00 162.54 38 LEU B N 1
ATOM 644 C CA . LEU B 1 39 ? 42.956 64.901 27.795 1.00 172.50 38 LEU B CA 1
ATOM 645 C C . LEU B 1 39 ? 43.004 64.310 26.375 1.00 183.87 38 LEU B C 1
ATOM 646 O O . LEU B 1 39 ? 42.005 63.788 25.883 1.00 192.43 38 LEU B O 1
ATOM 651 N N . GLY B 1 40 ? 44.152 64.430 25.712 1.00 179.74 39 GLY B N 1
ATOM 652 C CA . GLY B 1 40 ? 44.360 63.797 24.421 1.00 176.81 39 GLY B CA 1
ATOM 653 C C . GLY B 1 40 ? 43.965 64.687 23.252 1.00 174.06 39 GLY B C 1
ATOM 654 O O . GLY B 1 40 ? 44.054 64.300 22.079 1.00 177.87 39 GLY B O 1
ATOM 655 N N . LEU B 1 41 ? 43.552 65.903 23.574 1.00 162.07 40 LEU B N 1
ATOM 656 C CA . LEU B 1 41 ? 42.999 66.791 22.579 1.00 151.87 40 LEU B CA 1
ATOM 657 C C . LEU B 1 41 ? 44.104 67.627 21.979 1.00 153.87 40 LEU B C 1
ATOM 658 O O . LEU B 1 41 ? 45.267 67.486 22.350 1.00 155.92 40 LEU B O 1
ATOM 663 N N . ASN B 1 42 ? 43.729 68.475 21.028 1.00 153.71 41 ASN B N 1
ATOM 664 C CA . ASN B 1 42 ? 44.616 69.482 20.460 1.00 150.61 41 ASN B CA 1
ATOM 665 C C . ASN B 1 42 ? 44.442 70.771 21.198 1.00 148.10 41 ASN B C 1
ATOM 666 O O . ASN B 1 42 ? 43.317 71.120 21.577 1.00 149.63 41 ASN B O 1
ATOM 671 N N . GLU B 1 43 ? 45.531 71.513 21.347 1.00 139.83 42 GLU B N 1
ATOM 672 C CA . GLU B 1 43 ? 45.459 72.793 22.015 1.00 133.88 42 GLU B CA 1
ATOM 673 C C . GLU B 1 43 ? 44.423 73.699 21.382 1.00 135.29 42 GLU B C 1
ATOM 674 O O . GLU B 1 43 ? 43.823 74.518 22.076 1.00 129.96 42 GLU B O 1
ATOM 680 N N . ALA B 1 44 ? 44.180 73.509 20.078 1.00 138.45 43 ALA B N 1
ATOM 681 C CA . ALA B 1 44 ? 43.163 74.277 19.370 1.00 136.53 43 ALA B CA 1
ATOM 682 C C . ALA B 1 44 ? 41.765 73.903 19.881 1.00 136.81 43 ALA B C 1
ATOM 683 O O . ALA B 1 44 ? 40.918 74.784 20.087 1.00 136.38 43 ALA B O 1
ATOM 685 N N . GLN B 1 45 ? 41.507 72.602 20.046 1.00 134.34 44 GLN B N 1
ATOM 686 C CA . GLN B 1 45 ? 40.233 72.134 20.628 1.00 132.37 44 GLN B CA 1
ATOM 687 C C . GLN B 1 45 ? 39.951 72.823 21.958 1.00 128.87 44 GLN B C 1
ATOM 688 O O . GLN B 1 45 ? 38.849 73.341 22.182 1.00 131.65 44 GLN B O 1
ATOM 694 N N . ILE B 1 46 ? 40.966 72.835 22.821 1.00 124.97 45 ILE B N 1
ATOM 695 C CA . ILE B 1 46 ? 40.908 73.484 24.136 1.00 122.90 45 ILE B CA 1
ATOM 696 C C . ILE B 1 46 ? 40.696 74.992 24.058 1.00 122.84 45 ILE B C 1
ATOM 697 O O . ILE B 1 46 ? 39.866 75.554 24.810 1.00 121.82 45 ILE B O 1
ATOM 702 N N . LYS B 1 47 ? 41.483 75.637 23.184 1.00 118.12 46 LYS B N 1
ATOM 703 C CA . LYS B 1 47 ? 41.417 77.087 22.985 1.00 115.79 46 LYS B CA 1
ATOM 704 C C . LYS B 1 47 ? 39.969 77.422 22.665 1.00 120.94 46 LYS B C 1
ATOM 705 O O . LYS B 1 47 ? 39.357 78.311 23.315 1.00 123.36 46 LYS B O 1
ATOM 707 N N . ILE B 1 48 ? 39.409 76.636 21.739 1.00 122.00 47 ILE B N 1
ATOM 708 C CA . ILE B 1 48 ? 38.061 76.863 21.327 1.00 110.28 47 ILE B CA 1
ATOM 709 C C . ILE B 1 48 ? 37.142 76.664 22.516 1.00 124.41 47 ILE B C 1
ATOM 710 O O . ILE B 1 48 ? 36.197 77.431 22.717 1.00 123.27 47 ILE B O 1
ATOM 715 N N . TRP B 1 49 ? 37.455 75.686 23.354 1.00 126.20 48 TRP B N 1
ATOM 716 C CA . TRP B 1 49 ? 36.602 75.441 24.520 1.00 127.44 48 TRP B CA 1
ATOM 717 C C . TRP B 1 49 ? 36.556 76.632 25.514 1.00 128.73 48 TRP B C 1
ATOM 718 O O . TRP B 1 49 ? 35.485 76.989 26.048 1.00 127.54 48 TRP B O 1
ATOM 729 N N . PHE B 1 50 ? 37.711 77.210 25.809 1.00 129.31 49 PHE B N 1
ATOM 730 C CA . PHE B 1 50 ? 37.744 78.406 26.656 1.00 132.97 49 PHE B CA 1
ATOM 731 C C . PHE B 1 50 ? 36.942 79.544 26.003 1.00 136.54 49 PHE B C 1
ATOM 732 O O . PHE B 1 50 ? 36.181 80.262 26.699 1.00 136.42 49 PHE B O 1
ATOM 740 N N . GLN B 1 51 ? 37.125 79.707 24.684 1.00 138.03 50 GLN B N 1
ATOM 741 C CA . GLN B 1 51 ? 36.386 80.723 23.931 1.00 139.06 50 GLN B CA 1
ATOM 742 C C . GLN B 1 51 ? 34.873 80.588 24.135 1.00 139.76 50 GLN B C 1
ATOM 743 O O . GLN B 1 51 ? 34.179 81.559 24.511 1.00 143.61 50 GLN B O 1
ATOM 745 N N . ASN B 1 52 ? 34.369 79.374 23.923 1.00 139.02 51 ASN B N 1
ATOM 746 C CA . ASN B 1 52 ? 32.933 79.129 24.042 1.00 139.61 51 ASN B CA 1
ATOM 747 C C . ASN B 1 52 ? 32.437 79.275 25.478 1.00 137.19 51 ASN B C 1
ATOM 748 O O . ASN B 1 52 ? 31.295 79.712 25.703 1.00 136.74 51 ASN B O 1
ATOM 753 N N . LYS B 1 53 ? 33.298 78.932 26.441 1.00 135.28 52 LYS B N 1
ATOM 754 C CA . LYS B 1 53 ? 32.959 79.098 27.857 1.00 137.83 52 LYS B CA 1
ATOM 755 C C . LYS B 1 53 ? 32.729 80.569 28.206 1.00 138.22 52 LYS B C 1
ATOM 756 O O . LYS B 1 53 ? 31.669 80.922 28.750 1.00 138.52 52 LYS B O 1
ATOM 758 N N . ARG B 1 54 ? 33.715 81.422 27.914 1.00 138.05 53 ARG B N 1
ATOM 759 C CA . ARG B 1 54 ? 33.569 82.838 28.253 1.00 143.22 53 ARG B CA 1
ATOM 760 C C . ARG B 1 54 ? 32.366 83.437 27.518 1.00 153.36 53 ARG B C 1
ATOM 761 O O . ARG B 1 54 ? 31.648 84.303 28.058 1.00 154.11 53 ARG B O 1
ATOM 769 N N . ALA B 1 55 ? 32.128 82.934 26.301 1.00 159.97 54 ALA B N 1
ATOM 770 C CA . ALA B 1 55 ? 30.912 83.267 25.570 1.00 166.28 54 ALA B CA 1
ATOM 771 C C . ALA B 1 55 ? 29.664 82.967 26.394 1.00 171.98 54 ALA B C 1
ATOM 772 O O . ALA B 1 55 ? 28.761 83.794 26.466 1.00 178.12 54 ALA B O 1
ATOM 774 N N . LYS B 1 56 ? 29.603 81.778 26.990 1.00 172.99 55 LYS B N 1
ATOM 775 C CA . LYS B 1 56 ? 28.447 81.410 27.809 1.00 170.67 55 LYS B CA 1
ATOM 776 C C . LYS B 1 56 ? 28.284 82.294 29.041 1.00 176.71 55 LYS B C 1
ATOM 777 O O . LYS B 1 56 ? 27.168 82.656 29.404 1.00 178.33 55 LYS B O 1
ATOM 779 N N . ILE B 1 57 ? 29.394 82.617 29.701 1.00 178.50 56 ILE B N 1
ATOM 780 C CA . ILE B 1 57 ? 29.337 83.449 30.917 1.00 182.60 56 ILE B CA 1
ATOM 781 C C . ILE B 1 57 ? 28.854 84.878 30.610 1.00 189.48 56 ILE B C 1
ATOM 782 O O . ILE B 1 57 ? 28.128 85.474 31.415 1.00 193.04 56 ILE B O 1
ATOM 784 N N . LYS B 1 58 ? 29.319 85.453 29.497 1.00 188.28 57 LYS B N 1
ATOM 785 C CA . LYS B 1 58 ? 28.882 86.798 29.115 1.00 190.79 57 LYS B CA 1
ATOM 786 C C . LYS B 1 58 ? 27.455 86.850 28.570 1.00 192.86 57 LYS B C 1
ATOM 787 O O . LYS B 1 58 ? 26.883 87.934 28.427 1.00 196.83 57 LYS B O 1
ATOM 789 N N . LYS B 1 59 ? 26.897 85.683 28.246 1.00 192.05 58 LYS B N 1
ATOM 790 C CA . LYS B 1 59 ? 25.507 85.563 27.782 1.00 195.24 58 LYS B CA 1
ATOM 791 C C . LYS B 1 59 ? 24.518 85.397 28.928 1.00 199.44 58 LYS B C 1
ATOM 792 O O . LYS B 1 59 ? 23.301 85.503 28.733 1.00 204.32 58 LYS B O 1
ATOM 794 N N . SER B 1 60 ? 25.056 85.119 30.116 1.00 194.89 59 SER B N 1
ATOM 795 C CA . SER B 1 60 ? 24.258 84.925 31.322 1.00 191.49 59 SER B CA 1
ATOM 796 C C . SER B 1 60 ? 24.891 85.594 32.542 1.00 184.87 59 SER B C 1
ATOM 797 O O . SER B 1 60 ? 25.341 86.735 32.473 1.00 185.43 59 SER B O 1
ATOM 800 N N . ARG C 1 6 ? 42.233 60.755 59.972 1.00 139.46 5 ARG C N 1
ATOM 801 C CA . ARG C 1 6 ? 41.344 59.658 59.596 1.00 144.61 5 ARG C CA 1
ATOM 802 C C . ARG C 1 6 ? 40.584 59.849 58.273 1.00 152.39 5 ARG C C 1
ATOM 803 O O . ARG C 1 6 ? 39.707 59.042 57.970 1.00 158.24 5 ARG C O 1
ATOM 805 N N . THR C 1 7 ? 40.912 60.868 57.472 1.00 152.60 6 THR C N 1
ATOM 806 C CA . THR C 1 7 ? 40.076 61.170 56.295 1.00 154.35 6 THR C CA 1
ATOM 807 C C . THR C 1 7 ? 40.396 60.390 55.028 1.00 155.64 6 THR C C 1
ATOM 808 O O . THR C 1 7 ? 41.554 60.269 54.645 1.00 157.25 6 THR C O 1
ATOM 812 N N . ALA C 1 8 ? 39.347 59.970 54.326 1.00 155.61 7 ALA C N 1
ATOM 813 C CA . ALA C 1 8 ? 39.503 59.281 53.052 1.00 157.31 7 ALA C CA 1
ATOM 814 C C . ALA C 1 8 ? 38.843 60.061 51.922 1.00 156.52 7 ALA C C 1
ATOM 815 O O . ALA C 1 8 ? 37.654 60.369 51.965 1.00 157.70 7 ALA C O 1
ATOM 817 N N . PHE C 1 9 ? 39.620 60.341 50.885 1.00 155.36 8 PHE C N 1
ATOM 818 C CA . PHE C 1 9 ? 39.156 61.187 49.813 1.00 150.60 8 PHE C CA 1
ATOM 819 C C . PHE C 1 9 ? 38.228 60.420 48.882 1.00 163.96 8 PHE C C 1
ATOM 820 O O . PHE C 1 9 ? 38.206 59.181 48.877 1.00 168.72 8 PHE C O 1
ATOM 828 N N . SER C 1 10 ? 37.374 61.159 48.181 1.00 172.44 9 SER C N 1
ATOM 829 C CA . SER C 1 10 ? 36.488 60.557 47.201 1.00 175.17 9 SER C CA 1
ATOM 830 C C . SER C 1 10 ? 37.262 60.401 45.902 1.00 181.71 9 SER C C 1
ATOM 831 O O . SER C 1 10 ? 38.413 60.848 45.792 1.00 178.02 9 SER C O 1
ATOM 834 N N . GLU C 1 11 ? 36.611 59.806 44.907 1.00 150.91 10 GLU C N 1
ATOM 835 C CA . GLU C 1 11 ? 37.231 59.596 43.606 1.00 152.63 10 GLU C CA 1
ATOM 836 C C . GLU C 1 11 ? 37.279 60.882 42.790 1.00 159.43 10 GLU C C 1
ATOM 837 O O . GLU C 1 11 ? 38.297 61.171 42.165 1.00 159.80 10 GLU C O 1
ATOM 843 N N . GLU C 1 12 ? 36.174 61.619 42.737 1.00 158.90 11 GLU C N 1
ATOM 844 C CA . GLU C 1 12 ? 36.186 62.876 42.002 1.00 163.87 11 GLU C CA 1
ATOM 845 C C . GLU C 1 12 ? 37.247 63.821 42.575 1.00 165.78 11 GLU C C 1
ATOM 846 O O . GLU C 1 12 ? 37.930 64.541 41.835 1.00 167.16 11 GLU C O 1
ATOM 852 N N . GLN C 1 13 ? 37.381 63.816 43.896 1.00 165.78 12 GLN C N 1
ATOM 853 C CA . GLN C 1 13 ? 38.370 64.650 44.568 1.00 157.11 12 GLN C CA 1
ATOM 854 C C . GLN C 1 13 ? 39.775 64.147 44.321 1.00 147.10 12 GLN C C 1
ATOM 855 O O . GLN C 1 13 ? 40.694 64.946 44.187 1.00 139.80 12 GLN C O 1
ATOM 861 N N . LYS C 1 14 ? 39.959 62.831 44.306 1.00 146.18 13 LYS C N 1
ATOM 862 C CA . LYS C 1 14 ? 41.280 62.310 43.990 1.00 143.85 13 LYS C CA 1
ATOM 863 C C . LYS C 1 14 ? 41.644 62.757 42.565 1.00 140.93 13 LYS C C 1
ATOM 864 O O . LYS C 1 14 ? 42.770 63.200 42.325 1.00 142.23 13 LYS C O 1
ATOM 866 N N . LYS C 1 15 ? 40.674 62.725 41.644 1.00 136.87 14 LYS C N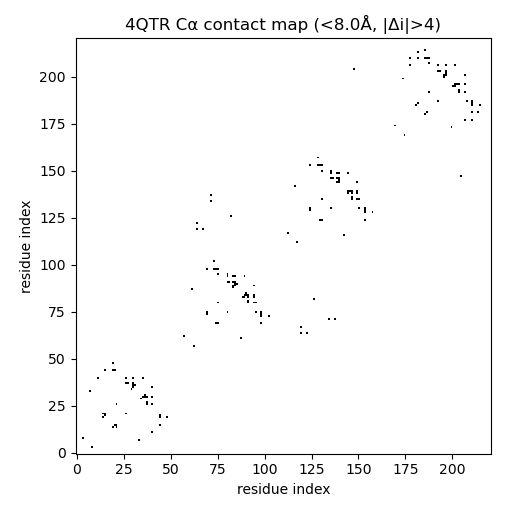 1
ATOM 867 C CA . LYS C 1 15 ? 40.951 63.074 40.245 1.00 132.07 14 LYS C CA 1
ATOM 868 C C . LYS C 1 15 ? 41.254 64.578 40.052 1.00 128.72 14 LYS C C 1
ATOM 869 O O . LYS C 1 15 ? 42.128 64.929 39.262 1.00 128.46 14 LYS C O 1
ATOM 871 N N . ALA C 1 16 ? 40.538 65.462 40.739 1.00 127.08 15 ALA C N 1
ATOM 872 C CA . ALA C 1 16 ? 40.886 66.881 40.684 1.00 125.26 15 ALA C CA 1
ATOM 873 C C . ALA C 1 16 ? 42.274 67.071 41.251 1.00 131.35 15 ALA C C 1
ATOM 874 O O . ALA C 1 16 ? 43.084 67.859 40.747 1.00 127.99 15 ALA C O 1
ATOM 876 N N . LEU C 1 17 ? 42.532 66.385 42.358 1.00 144.83 16 LEU C N 1
ATOM 877 C CA . LEU C 1 17 ? 43.839 66.499 42.998 1.00 148.04 16 LEU C CA 1
ATOM 878 C C . LEU C 1 17 ? 44.903 66.163 41.967 1.00 150.53 16 LEU C C 1
ATOM 879 O O . LEU C 1 17 ? 45.771 67.011 41.709 1.00 148.10 16 LEU C O 1
ATOM 881 N N . ASP C 1 18 ? 44.727 65.033 41.267 1.00 149.30 17 ASP C N 1
ATOM 882 C CA . ASP C 1 18 ? 45.663 64.607 40.230 1.00 151.45 17 ASP C CA 1
ATOM 883 C C . ASP C 1 18 ? 45.798 65.662 39.092 1.00 135.88 17 ASP C C 1
ATOM 884 O O . ASP C 1 18 ? 46.915 65.955 38.632 1.00 136.06 17 ASP C O 1
ATOM 889 N N . LEU C 1 19 ? 44.676 66.227 38.639 1.00 132.71 18 LEU C N 1
ATOM 890 C CA . LEU C 1 19 ? 44.729 67.200 37.552 1.00 135.43 18 LEU C CA 1
ATOM 891 C C . LEU C 1 19 ? 45.644 68.337 37.924 1.00 142.80 18 LEU C C 1
ATOM 892 O O . LEU C 1 19 ? 46.516 68.698 37.130 1.00 147.02 18 LEU C O 1
ATOM 894 N N . ALA C 1 20 ? 45.454 68.917 39.111 1.00 143.43 19 ALA C N 1
ATOM 895 C CA . ALA C 1 20 ? 46.293 70.075 39.495 1.00 139.29 19 ALA C CA 1
ATOM 896 C C . ALA C 1 20 ? 47.723 69.624 39.822 1.00 135.69 19 ALA C C 1
ATOM 897 O O . ALA C 1 20 ? 48.678 70.398 39.715 1.00 135.37 19 ALA C O 1
ATOM 899 N N . PHE C 1 21 ? 47.862 68.381 40.262 1.00 134.36 20 PHE C N 1
ATOM 900 C CA . PHE C 1 21 ? 49.179 67.921 40.650 1.00 137.90 20 PHE C CA 1
ATOM 901 C C . PHE C 1 21 ? 50.138 67.772 39.514 1.00 145.96 20 PHE C C 1
ATOM 902 O O . PHE C 1 21 ? 51.164 68.446 39.462 1.00 148.33 20 PHE C O 1
ATOM 910 N N . TYR C 1 22 ? 49.746 66.928 38.564 1.00 148.97 21 TYR C N 1
ATOM 911 C CA . TYR C 1 22 ? 50.639 66.509 37.486 1.00 143.06 21 TYR C CA 1
ATOM 912 C C . TYR C 1 22 ? 51.118 67.713 36.683 1.00 147.01 21 TYR C C 1
ATOM 913 O O . TYR C 1 22 ? 52.170 67.701 36.046 1.00 148.98 21 TYR C O 1
ATOM 922 N N . PHE C 1 23 ? 50.351 68.781 36.784 1.00 148.79 22 PHE C N 1
ATOM 923 C CA . PHE C 1 23 ? 50.739 70.018 36.181 1.00 152.05 22 PHE C CA 1
ATOM 924 C C . PHE C 1 23 ? 51.905 70.592 36.962 1.00 158.30 22 PHE C C 1
ATOM 925 O O . PHE C 1 23 ? 53.014 70.699 36.437 1.00 164.75 22 PHE C O 1
ATOM 933 N N . ASP C 1 24 ? 51.684 70.914 38.235 1.00 169.44 23 ASP C N 1
ATOM 934 C CA . ASP C 1 24 ? 52.788 71.433 39.051 1.00 161.80 23 ASP C CA 1
ATOM 935 C C . ASP C 1 24 ? 52.895 70.610 40.301 1.00 152.80 23 ASP C C 1
ATOM 936 O O . ASP C 1 24 ? 51.906 70.437 40.993 1.00 149.33 23 ASP C O 1
ATOM 941 N N . ARG C 1 25 ? 54.086 70.098 40.591 1.00 148.71 24 ARG C N 1
ATOM 942 C CA . ARG C 1 25 ? 54.230 69.193 41.723 1.00 145.91 24 ARG C CA 1
ATOM 943 C C . ARG C 1 25 ? 54.085 69.969 43.018 1.00 149.58 24 ARG C C 1
ATOM 944 O O . ARG C 1 25 ? 53.626 69.415 44.008 1.00 153.95 24 ARG C O 1
ATOM 946 N N . TYR C 1 26 ? 54.383 71.268 42.975 1.00 149.59 25 TYR C N 1
ATOM 947 C CA . TYR C 1 26 ? 54.352 72.121 44.158 1.00 143.95 25 TYR C CA 1
ATOM 948 C C . TYR C 1 26 ? 53.217 73.083 44.066 1.00 160.43 25 TYR C C 1
ATOM 949 O O . TYR C 1 26 ? 53.056 73.774 43.079 1.00 162.49 25 TYR C O 1
ATOM 958 N N . LEU C 1 27 ? 52.449 73.163 45.130 1.00 158.86 26 LEU C N 1
ATOM 959 C CA . LEU C 1 27 ? 51.215 73.916 45.090 1.00 156.55 26 LEU C CA 1
ATOM 960 C C . LEU C 1 27 ? 51.343 75.389 45.514 1.00 160.50 26 LEU C C 1
ATOM 961 O O . LEU C 1 27 ? 51.974 75.719 46.538 1.00 160.24 26 LEU C O 1
ATOM 966 N N . THR C 1 28 ? 50.651 76.249 44.770 1.00 157.51 27 THR C N 1
ATOM 967 C CA . THR C 1 28 ? 50.637 77.680 45.051 1.00 160.01 27 THR C CA 1
ATOM 968 C C . THR C 1 28 ? 49.470 78.070 45.971 1.00 162.09 27 THR C C 1
ATOM 969 O O . THR C 1 28 ? 48.467 77.358 46.051 1.00 161.56 27 THR C O 1
ATOM 973 N N . PRO C 1 29 ? 49.627 79.161 46.726 1.00 165.99 28 PRO C N 1
ATOM 974 C CA . PRO C 1 29 ? 48.532 79.590 47.590 1.00 165.32 28 PRO C CA 1
ATOM 975 C C . PRO C 1 29 ? 47.171 79.626 46.904 1.00 165.85 28 PRO C C 1
ATOM 976 O O . PRO C 1 29 ? 46.212 79.021 47.397 1.00 162.71 28 PRO C O 1
ATOM 980 N N . GLU C 1 30 ? 47.123 80.209 45.712 1.00 169.20 29 GLU C N 1
ATOM 981 C CA . GLU C 1 30 ? 45.847 80.461 45.052 1.00 168.81 29 GLU C CA 1
ATOM 982 C C . GLU C 1 30 ? 45.237 79.139 44.602 1.00 166.31 29 GLU C C 1
ATOM 983 O O . GLU C 1 30 ? 44.006 78.970 44.595 1.00 165.30 29 GLU C O 1
ATOM 985 N N . TRP C 1 31 ? 46.093 78.160 44.336 1.00 166.74 30 TRP C N 1
ATOM 986 C CA . TRP C 1 31 ? 45.605 76.826 44.013 1.00 162.50 30 TRP C CA 1
ATOM 987 C C . TRP C 1 31 ? 45.153 76.052 45.245 1.00 161.81 30 TRP C C 1
ATOM 988 O O . TRP C 1 31 ? 44.223 75.250 45.147 1.00 160.14 30 TRP C O 1
ATOM 999 N N . ARG C 1 32 ? 45.774 76.318 46.399 1.00 162.37 31 ARG C N 1
ATOM 1000 C CA . ARG C 1 32 ? 45.428 75.621 47.619 1.00 156.10 31 ARG C CA 1
ATOM 1001 C C . ARG C 1 32 ? 44.069 76.064 48.110 1.00 158.12 31 ARG C C 1
ATOM 1002 O O . ARG C 1 32 ? 43.244 75.235 48.506 1.00 155.34 31 ARG C O 1
ATOM 1010 N N . ARG C 1 33 ? 43.847 77.378 48.066 1.00 162.23 32 ARG C N 1
ATOM 1011 C CA . ARG C 1 33 ? 42.565 77.962 48.455 1.00 171.32 32 ARG C CA 1
ATOM 1012 C C . ARG C 1 33 ? 41.466 77.597 47.499 1.00 180.43 32 ARG C C 1
ATOM 1013 O O . ARG C 1 33 ? 40.337 77.328 47.908 1.00 202.90 32 ARG C O 1
ATOM 1021 N N . TYR C 1 34 ? 41.769 77.696 46.211 1.00 175.77 33 TYR C N 1
ATOM 1022 C CA . TYR C 1 34 ? 40.781 77.363 45.195 1.00 162.84 33 TYR C CA 1
ATOM 1023 C C . TYR C 1 34 ? 40.322 75.903 45.274 1.00 156.60 33 TYR C C 1
ATOM 1024 O O . TYR C 1 34 ? 39.129 75.610 45.291 1.00 157.96 33 TYR C O 1
ATOM 1033 N N . LEU C 1 35 ? 41.281 74.992 45.292 1.00 150.24 34 LEU C N 1
ATOM 1034 C CA . LEU C 1 35 ? 40.984 73.582 45.448 1.00 146.49 34 LEU C CA 1
ATOM 1035 C C . LEU C 1 35 ? 40.194 73.359 46.710 1.00 151.65 34 LEU C C 1
ATOM 1036 O O . LEU C 1 35 ? 39.241 72.592 46.727 1.00 156.50 34 LEU C O 1
ATOM 1041 N N . SER C 1 36 ? 40.611 74.039 47.773 1.00 150.82 35 SER C N 1
ATOM 1042 C CA . SER C 1 36 ? 39.942 73.935 49.065 1.00 153.68 35 SER C CA 1
ATOM 1043 C C . SER C 1 36 ? 38.489 74.375 48.985 1.00 162.11 35 SER C C 1
ATOM 1044 O O . SER C 1 36 ? 37.610 73.730 49.553 1.00 165.25 35 SER C O 1
ATOM 1047 N N . GLN C 1 37 ? 38.223 75.438 48.232 1.00 177.01 36 GLN C N 1
ATOM 1048 C CA . GLN C 1 37 ? 36.886 75.991 48.248 1.00 176.91 36 GLN C CA 1
ATOM 1049 C C . GLN C 1 37 ? 35.957 75.178 47.380 1.00 177.67 36 GLN C C 1
ATOM 1050 O O . GLN C 1 37 ? 34.787 75.021 47.700 1.00 179.72 36 GLN C O 1
ATOM 1052 N N . ARG C 1 3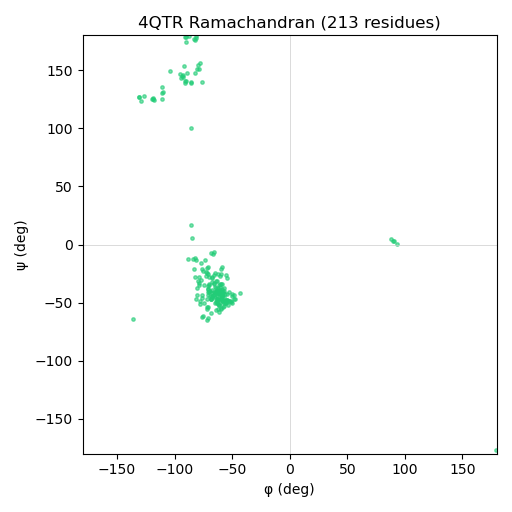8 ? 36.489 74.621 46.304 1.00 177.10 37 ARG C N 1
ATOM 1053 C CA . ARG C 1 38 ? 35.673 73.796 45.437 1.00 183.27 37 ARG C CA 1
ATOM 1054 C C . ARG C 1 38 ? 35.486 72.376 45.924 1.00 189.26 37 ARG C C 1
ATOM 1055 O O . ARG C 1 38 ? 34.365 71.888 45.961 1.00 204.11 37 ARG C O 1
ATOM 1063 N N . LEU C 1 39 ? 36.560 71.716 46.331 1.00 181.62 38 LEU C N 1
ATOM 1064 C CA . LEU C 1 39 ? 36.455 70.301 46.679 1.00 167.14 38 LEU C CA 1
ATOM 1065 C C . LEU C 1 39 ? 35.834 70.017 48.045 1.00 162.30 38 LEU C C 1
ATOM 1066 O O . LEU C 1 39 ? 35.409 68.893 48.324 1.00 154.17 38 LEU C O 1
ATOM 1071 N N . GLY C 1 40 ? 35.768 71.032 48.890 1.00 162.17 39 GLY C N 1
ATOM 1072 C CA . GLY C 1 40 ? 35.102 70.858 50.155 1.00 156.74 39 GLY C CA 1
ATOM 1073 C C . GLY C 1 40 ? 36.098 70.371 51.176 1.00 149.77 39 GLY C C 1
ATOM 1074 O O . GLY C 1 40 ? 35.733 70.100 52.323 1.00 149.51 39 GLY C O 1
ATOM 1075 N N . LEU C 1 41 ? 37.359 70.254 50.766 1.00 147.64 40 LEU C N 1
ATOM 1076 C CA . LEU C 1 41 ? 38.369 69.702 51.655 1.00 142.85 40 LEU C CA 1
ATOM 1077 C C . LEU C 1 41 ? 39.004 70.862 52.449 1.00 144.03 40 LEU C C 1
ATOM 1078 O O . LEU C 1 41 ? 38.796 72.032 52.142 1.00 142.30 40 LEU C O 1
ATOM 1080 N N . ASN C 1 42 ? 39.859 70.526 53.395 1.00 146.69 41 ASN C N 1
ATOM 1081 C CA . ASN C 1 42 ? 40.555 71.507 54.205 1.00 149.47 41 ASN C CA 1
ATOM 1082 C C . ASN C 1 42 ? 41.844 71.858 53.481 1.00 146.44 41 ASN C C 1
ATOM 1083 O O . ASN C 1 42 ? 42.369 71.056 52.709 1.00 139.99 41 ASN C O 1
ATOM 1088 N N . GLU C 1 43 ? 42.291 73.093 53.615 1.00 125.92 42 GLU C N 1
ATOM 1089 C CA . GLU C 1 43 ? 43.542 73.499 53.012 1.00 122.98 42 GLU C CA 1
ATOM 1090 C C . GLU C 1 43 ? 44.753 72.672 53.506 1.00 122.55 42 GLU C C 1
ATOM 1091 O O . GLU C 1 43 ? 45.627 72.267 52.722 1.00 123.36 42 GLU C O 1
ATOM 1097 N N . ALA C 1 44 ? 44.709 72.267 54.766 1.00 123.60 43 ALA C N 1
ATOM 1098 C CA . ALA C 1 44 ? 45.755 71.425 55.321 1.00 126.94 43 ALA C CA 1
ATOM 1099 C C . ALA C 1 44 ? 45.775 70.023 54.732 1.00 130.56 43 ALA C C 1
ATOM 1100 O O . ALA C 1 44 ? 46.856 69.487 54.460 1.00 131.08 43 ALA C O 1
ATOM 1102 N N . GLN C 1 45 ? 44.618 69.370 54.628 1.00 135.62 44 GLN C N 1
ATOM 1103 C CA . GLN C 1 45 ? 44.597 68.026 54.009 1.00 138.49 44 GLN C CA 1
ATOM 1104 C C . GLN C 1 45 ? 45.128 68.072 52.599 1.00 133.39 44 GLN C C 1
ATOM 1105 O O . GLN C 1 45 ? 45.758 67.118 52.155 1.00 140.11 44 GLN C O 1
ATOM 1111 N N . ILE C 1 46 ? 44.732 69.095 51.854 1.00 120.83 45 ILE C N 1
ATOM 1112 C CA . ILE C 1 46 ? 45.251 69.217 50.515 1.00 112.66 45 ILE C CA 1
ATOM 1113 C C . ILE C 1 46 ? 46.764 69.247 50.600 1.00 107.38 45 ILE C C 1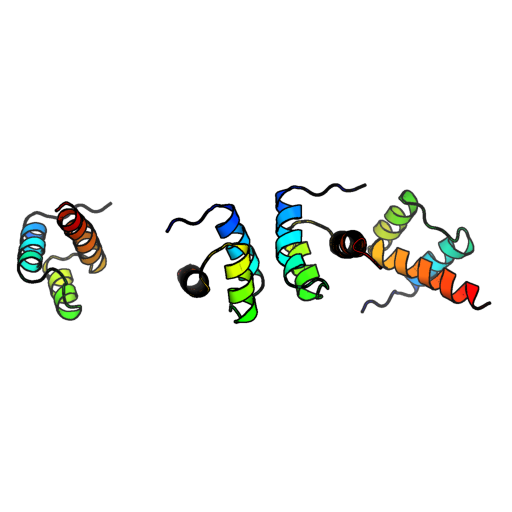
ATOM 1114 O O . ILE C 1 46 ? 47.431 68.485 49.881 1.00 112.02 45 ILE C O 1
ATOM 1119 N N . LYS C 1 47 ? 47.299 70.088 51.495 1.00 98.92 46 LYS C N 1
ATOM 1120 C CA . LYS C 1 47 ? 48.761 70.234 51.636 1.00 104.81 46 LYS C CA 1
ATOM 1121 C C . LYS C 1 47 ? 49.439 68.872 51.800 1.00 106.58 46 LYS C C 1
ATOM 1122 O O . LYS C 1 47 ? 50.415 68.545 51.060 1.00 100.61 46 LYS C O 1
ATOM 1124 N N . ILE C 1 48 ? 48.886 68.079 52.726 1.00 114.50 47 ILE C N 1
ATOM 1125 C CA . ILE C 1 48 ? 49.424 66.763 53.058 1.00 120.75 47 ILE C CA 1
ATOM 1126 C C . ILE C 1 48 ? 49.289 65.827 51.858 1.00 119.83 47 ILE C C 1
ATOM 1127 O O . ILE C 1 48 ? 50.107 64.907 51.634 1.00 120.13 47 ILE C O 1
ATOM 1132 N N . TRP C 1 49 ? 48.222 66.045 51.096 1.00 119.77 48 TRP C N 1
ATOM 1133 C CA . TRP C 1 49 ? 48.009 65.217 49.928 1.00 118.84 48 TRP C CA 1
ATOM 1134 C C . TRP C 1 49 ? 49.121 65.401 48.920 1.00 119.83 48 TRP C C 1
ATOM 1135 O O . TRP C 1 49 ? 49.674 64.421 48.404 1.00 124.01 48 TRP C O 1
ATOM 1146 N N . PHE C 1 50 ? 49.460 66.648 48.630 1.00 120.93 49 PHE C N 1
ATOM 1147 C CA . PHE C 1 50 ? 50.598 66.882 47.742 1.00 120.92 49 PHE C CA 1
ATOM 1148 C C . PHE C 1 50 ? 51.898 66.279 48.304 1.00 123.42 49 PHE C C 1
ATOM 1149 O O . PHE C 1 50 ? 52.617 65.562 47.560 1.00 123.55 49 PHE C O 1
ATOM 1157 N N . GLN C 1 51 ? 52.172 66.498 49.606 1.00 128.30 50 GLN C N 1
ATOM 1158 C CA . GLN C 1 51 ? 53.373 65.901 50.239 1.00 131.36 50 GLN C CA 1
ATOM 1159 C C . GLN C 1 51 ? 53.470 64.403 49.959 1.00 129.12 50 GLN C C 1
ATOM 1160 O O . GLN C 1 51 ? 54.507 63.892 49.498 1.00 127.62 50 GLN C O 1
ATOM 1162 N N . ASN C 1 52 ? 52.378 63.702 50.216 1.00 128.99 51 ASN C N 1
ATOM 1163 C CA . ASN C 1 52 ? 52.372 62.280 49.960 1.00 132.60 51 ASN C CA 1
ATOM 1164 C C . ASN C 1 52 ? 52.447 61.888 48.489 1.00 129.22 51 ASN C C 1
ATOM 1165 O O . ASN C 1 52 ? 52.936 60.784 48.159 1.00 126.83 51 ASN C O 1
ATOM 1170 N N . LYS C 1 53 ? 51.954 62.753 47.613 1.00 129.74 52 LYS C N 1
ATOM 1171 C CA . LYS C 1 53 ? 52.153 62.461 46.198 1.00 132.81 52 LYS C CA 1
ATOM 1172 C C . LYS C 1 53 ? 53.657 62.434 45.888 1.00 129.28 52 LYS C C 1
ATOM 1173 O O . LYS C 1 53 ? 54.183 61.353 45.435 1.00 136.34 52 LYS C O 1
ATOM 1175 N N . ARG C 1 54 ? 54.383 63.538 46.156 1.00 117.47 53 ARG C N 1
ATOM 1176 C CA . ARG C 1 54 ? 55.762 63.407 45.705 1.00 117.94 53 ARG C CA 1
ATOM 1177 C C . ARG C 1 54 ? 56.528 62.326 46.443 1.00 132.41 53 ARG C C 1
ATOM 1178 O O . ARG C 1 54 ? 57.199 61.525 45.736 1.00 136.47 53 ARG C O 1
ATOM 1180 N N . ALA C 1 55 ? 56.278 62.152 47.755 1.00 133.13 54 ALA C N 1
ATOM 1181 C CA . ALA C 1 55 ? 56.861 60.993 48.451 1.00 131.62 54 ALA C CA 1
ATOM 1182 C C . ALA C 1 55 ? 56.630 59.636 47.722 1.00 137.23 54 ALA C C 1
ATOM 1183 O O . ALA C 1 55 ? 57.520 58.764 47.701 1.00 135.69 54 ALA C O 1
ATOM 1185 N N . LYS C 1 56 ? 55.427 59.404 47.201 1.00 140.22 55 LYS C N 1
ATOM 1186 C CA . LYS C 1 56 ? 55.237 58.157 46.464 1.00 146.01 55 LYS C CA 1
ATOM 1187 C C . LYS C 1 56 ? 56.160 58.121 45.271 1.00 147.94 55 LYS C C 1
ATOM 1188 O O . LYS C 1 56 ? 56.736 57.081 44.942 1.00 147.48 55 LYS C O 1
ATOM 1190 N N . ILE C 1 57 ? 56.300 59.269 44.614 1.00 152.57 56 ILE C N 1
ATOM 1191 C CA . ILE C 1 57 ? 57.127 59.338 43.377 1.00 157.46 56 ILE C CA 1
ATOM 1192 C C . ILE C 1 57 ? 58.650 59.179 43.614 1.00 152.36 56 ILE C C 1
ATOM 1193 O O . ILE C 1 57 ? 59.373 58.604 42.773 1.00 156.31 56 ILE C O 1
ATOM 1198 N N . LYS C 1 58 ? 59.124 59.701 44.749 1.00 149.41 57 LYS C N 1
ATOM 1199 C CA . LYS C 1 58 ? 60.529 59.578 45.098 1.00 143.08 57 LYS C CA 1
ATOM 1200 C C . LYS C 1 58 ? 60.891 58.109 45.359 1.00 149.19 57 LYS C C 1
ATOM 1201 O O . LYS C 1 58 ? 62.051 57.809 45.586 1.00 153.70 57 LYS C O 1
ATOM 1203 N N . LYS C 1 59 ? 59.924 57.195 45.373 1.00 150.80 58 LYS C N 1
ATOM 1204 C CA . LYS C 1 59 ? 60.349 55.817 45.184 1.00 164.21 58 LYS C CA 1
ATOM 1205 C C . LYS C 1 59 ? 60.380 55.695 43.659 1.00 175.68 58 LYS C C 1
ATOM 1206 O O . LYS C 1 59 ? 59.358 55.511 42.945 1.00 170.91 58 LYS C O 1
ATOM 1208 N N . SER C 1 60 ? 61.615 55.808 43.186 1.00 189.25 59 SER C N 1
ATOM 1209 C CA . SER C 1 60 ? 61.983 55.766 41.785 1.00 192.55 59 SER C CA 1
ATOM 1210 C C . SER C 1 60 ? 63.218 54.903 41.617 1.00 212.81 59 SER C C 1
ATOM 1211 O O . SER C 1 60 ? 63.175 53.868 40.963 1.00 217.98 59 SER C O 1
ATOM 1214 N N . THR C 1 61 ? 64.323 55.366 42.211 1.00 223.71 60 THR C N 1
ATOM 1215 C CA . THR C 1 61 ? 65.654 54.765 42.036 1.00 232.73 60 THR C CA 1
ATOM 1216 C C . THR C 1 61 ? 66.771 55.470 42.801 1.00 236.95 60 THR C C 1
ATOM 1217 O O . THR C 1 61 ? 66.511 56.386 43.597 1.00 240.38 60 THR C O 1
ATOM 1221 N N . GLY C 1 62 ? 68.003 54.992 42.603 1.00 241.57 61 GLY C N 1
ATOM 1222 C CA . GLY C 1 62 ? 69.183 55.675 43.115 1.00 232.37 61 GLY C CA 1
ATOM 1223 C C . GLY C 1 62 ? 70.159 56.186 42.069 1.00 216.59 61 GLY C C 1
ATOM 1224 O O . GLY C 1 62 ? 71.243 56.674 42.400 1.00 206.02 61 GLY C O 1
ATOM 1225 N N . ARG D 1 6 ? 51.091 86.189 56.476 1.00 208.48 5 ARG D N 1
ATOM 1226 C CA . ARG D 1 6 ? 51.115 85.096 57.451 1.00 205.27 5 ARG D CA 1
ATOM 1227 C C . ARG D 1 6 ? 50.401 85.502 58.735 1.00 205.81 5 ARG D C 1
ATOM 1228 O O . ARG D 1 6 ? 50.227 86.691 59.020 1.00 208.21 5 ARG D O 1
ATOM 1230 N N . THR D 1 7 ? 49.986 84.506 59.509 1.00 206.87 6 THR D N 1
ATOM 1231 C CA . THR D 1 7 ? 49.160 84.749 60.703 1.00 205.76 6 THR D CA 1
ATOM 1232 C C . THR D 1 7 ? 49.955 85.069 61.965 1.00 199.22 6 THR D C 1
ATOM 1233 O O . THR D 1 7 ? 50.953 84.414 62.266 1.00 201.67 6 THR D O 1
ATOM 1237 N N . ALA D 1 8 ? 49.454 86.012 62.752 1.00 189.83 7 ALA D N 1
ATOM 1238 C CA . ALA D 1 8 ? 50.094 86.317 64.016 1.00 182.34 7 ALA D CA 1
ATOM 1239 C C . ALA D 1 8 ? 49.126 86.025 65.146 1.00 175.79 7 ALA D C 1
ATOM 1240 O O . ALA D 1 8 ? 48.019 86.571 65.181 1.00 174.56 7 ALA D O 1
ATOM 1242 N N . PHE D 1 9 ? 49.566 85.180 66.081 1.00 169.87 8 PHE D N 1
ATOM 1243 C CA . PHE D 1 9 ? 48.712 84.711 67.156 1.00 158.15 8 PHE D CA 1
ATOM 1244 C C . PHE D 1 9 ? 48.617 85.795 68.224 1.00 161.66 8 PHE D C 1
ATOM 1245 O O . PHE D 1 9 ? 49.545 86.595 68.413 1.00 166.47 8 PHE D O 1
ATOM 1247 N N . SER D 1 10 ? 47.494 85.814 68.931 1.00 156.66 9 SER D N 1
ATOM 1248 C CA . SER D 1 10 ? 47.271 86.836 69.943 1.00 158.19 9 SER D CA 1
ATOM 1249 C C . SER D 1 10 ? 47.930 86.502 71.273 1.00 164.72 9 SER D C 1
ATOM 1250 O O . SER D 1 10 ? 48.427 85.375 71.466 1.00 166.78 9 SER D O 1
ATOM 1253 N N . GLU D 1 11 ? 47.850 87.423 72.234 1.00 166.60 10 GLU D N 1
ATOM 1254 C CA . GLU D 1 11 ? 48.532 87.170 73.491 1.00 159.80 10 GLU D CA 1
ATOM 1255 C C . GLU D 1 11 ? 47.757 86.095 74.193 1.00 154.75 10 GLU D C 1
ATOM 1256 O O . GLU D 1 11 ? 48.358 85.101 74.587 1.00 157.84 10 GLU D O 1
ATOM 1258 N N . GLU D 1 12 ? 46.429 86.227 74.247 1.00 151.09 11 GLU D N 1
ATOM 1259 C CA . GLU D 1 12 ? 45.588 85.236 74.936 1.00 145.19 11 GLU D CA 1
ATOM 1260 C C . GLU D 1 12 ? 45.878 83.827 74.436 1.00 144.60 11 GLU D C 1
ATOM 1261 O O . GLU D 1 12 ? 46.002 82.872 75.238 1.00 146.63 11 GLU D O 1
ATOM 1263 N N . GLN D 1 13 ? 46.061 83.719 73.124 1.00 138.06 12 GLN D N 1
ATOM 1264 C CA . GLN D 1 13 ? 46.361 82.453 72.476 1.00 130.49 12 GLN D CA 1
ATOM 1265 C C . GLN D 1 13 ? 47.746 81.927 72.797 1.00 130.17 12 GLN D C 1
ATOM 1266 O O . GLN D 1 13 ? 47.913 80.761 73.102 1.00 124.23 12 GLN D O 1
ATOM 1272 N N . LYS D 1 14 ? 48.737 82.806 72.765 1.00 139.93 13 LYS D N 1
ATOM 1273 C CA . LYS D 1 14 ? 50.098 82.401 73.067 1.00 144.42 13 LYS D CA 1
ATOM 1274 C C . LYS D 1 14 ? 50.137 81.856 74.504 1.00 145.85 13 LYS D C 1
ATOM 1275 O O . LYS D 1 14 ? 50.850 80.893 74.799 1.00 148.01 13 LYS D O 1
ATOM 1277 N N . LYS D 1 15 ? 49.347 82.464 75.391 1.00 146.63 14 LYS D N 1
ATOM 1278 C CA . LYS D 1 15 ? 49.305 82.046 76.792 1.00 142.77 14 LYS D CA 1
ATOM 1279 C C . LYS D 1 15 ? 48.679 80.659 76.902 1.00 137.58 14 LYS D C 1
ATOM 1280 O O . LYS D 1 15 ? 49.186 79.801 77.632 1.00 137.01 14 LYS D O 1
ATOM 1282 N N . ALA D 1 16 ? 47.608 80.418 76.140 1.00 133.66 15 ALA D N 1
ATOM 1283 C CA . ALA D 1 16 ? 46.985 79.082 76.136 1.00 128.04 15 ALA D CA 1
ATOM 1284 C C . ALA D 1 16 ? 47.892 77.970 75.605 1.00 128.98 15 ALA D C 1
ATOM 1285 O O . ALA D 1 16 ? 48.003 76.896 76.214 1.00 131.39 15 ALA D O 1
ATOM 1287 N N . LEU D 1 17 ? 48.483 78.214 74.439 1.00 136.02 16 LEU D N 1
ATOM 1288 C CA . LEU D 1 17 ? 49.379 77.257 73.770 1.00 143.75 16 LEU D CA 1
ATOM 1289 C C . LEU D 1 17 ? 50.564 76.941 74.673 1.00 154.23 16 LEU D C 1
ATOM 1290 O O . LEU D 1 17 ? 51.027 75.786 74.741 1.00 151.32 16 LEU D O 1
ATOM 1292 N N . ASP D 1 18 ? 51.052 77.985 75.348 1.00 166.86 17 ASP D N 1
ATOM 1293 C CA . ASP D 1 18 ? 52.172 77.865 76.278 1.00 172.89 17 ASP D CA 1
ATOM 1294 C C . ASP D 1 18 ? 51.779 76.934 77.439 1.00 170.56 17 ASP D C 1
ATOM 1295 O O . ASP D 1 18 ? 52.510 75.964 77.790 1.00 171.64 17 ASP D O 1
ATOM 1300 N N . LEU D 1 19 ? 50.583 77.189 77.971 1.00 157.95 18 LEU D N 1
ATOM 1301 C CA . LEU D 1 19 ? 50.069 76.414 79.090 1.00 152.19 18 LEU D CA 1
ATOM 1302 C C . LEU D 1 19 ? 50.003 74.934 78.790 1.00 146.23 18 LEU D C 1
ATOM 1303 O O . LEU D 1 19 ? 50.448 74.109 79.586 1.00 150.41 18 LEU D O 1
ATOM 1308 N N . ALA D 1 20 ? 49.407 74.584 77.668 1.00 139.14 19 ALA D N 1
ATOM 1309 C CA . ALA D 1 20 ? 49.311 73.174 77.357 1.00 135.39 19 ALA D CA 1
ATOM 1310 C C . ALA D 1 20 ? 50.692 72.574 76.957 1.00 111.40 19 ALA D C 1
ATOM 1311 O O . ALA D 1 20 ? 50.896 71.345 77.001 1.00 109.73 19 ALA D O 1
ATOM 1313 N N . PHE D 1 21 ? 51.602 73.419 76.462 1.00 119.70 20 PHE D N 1
ATOM 1314 C CA . PHE D 1 21 ? 52.868 72.877 75.969 1.00 123.48 20 PHE D CA 1
ATOM 1315 C C . PHE D 1 21 ? 53.783 72.391 77.047 1.00 130.73 20 PHE D C 1
ATOM 1316 O O . PHE D 1 21 ? 54.246 71.248 76.998 1.00 120.80 20 PHE D O 1
ATOM 1324 N N . TYR D 1 22 ? 54.087 73.289 77.995 1.00 141.89 21 TYR D N 1
ATOM 1325 C CA . TYR D 1 22 ? 55.093 72.972 79.034 1.00 145.89 21 TYR D CA 1
ATOM 1326 C C . TYR D 1 22 ? 54.609 71.820 79.923 1.00 143.60 21 TYR D C 1
ATOM 1327 O O . TYR D 1 22 ? 55.367 71.051 80.502 1.00 142.76 21 TYR D O 1
ATOM 1336 N N . PHE D 1 23 ? 53.301 71.702 79.941 1.00 140.47 22 PHE D N 1
ATOM 1337 C CA . PHE D 1 23 ? 52.567 70.657 80.593 1.00 136.26 22 PHE D CA 1
ATOM 1338 C C . PHE D 1 23 ? 52.607 69.301 79.836 1.00 151.88 22 PHE D C 1
ATOM 1339 O O . PHE D 1 23 ? 53.046 68.307 80.380 1.00 151.75 22 PHE D O 1
ATOM 1347 N N . ASP D 1 24 ? 52.112 69.224 78.610 1.00 152.08 23 ASP D N 1
ATOM 1348 C CA . ASP D 1 24 ? 52.379 68.038 77.777 1.00 145.88 23 ASP D CA 1
ATOM 1349 C C . ASP D 1 24 ? 52.891 68.566 76.436 1.00 139.41 23 ASP D C 1
ATOM 1350 O O . ASP D 1 24 ? 52.183 69.330 75.779 1.00 136.64 23 ASP D O 1
ATOM 1355 N N . ARG D 1 25 ? 54.087 68.136 76.020 1.00 135.67 24 ARG D N 1
ATOM 1356 C CA . ARG D 1 25 ? 54.747 68.696 74.824 1.00 132.63 24 ARG D CA 1
ATOM 1357 C C . ARG D 1 25 ? 54.173 68.239 73.485 1.00 127.17 24 ARG D C 1
ATOM 1358 O O . ARG D 1 25 ? 54.332 68.929 72.495 1.00 127.61 24 ARG D O 1
ATOM 1360 N N . TYR D 1 26 ? 53.497 67.093 73.478 1.00 123.52 25 TYR D N 1
ATOM 1361 C CA . TYR D 1 26 ? 52.928 66.492 72.274 1.00 119.98 25 TYR D CA 1
ATOM 1362 C C . TYR D 1 26 ? 51.401 66.532 72.269 1.00 129.57 25 TYR D C 1
ATOM 1363 O O . TYR D 1 26 ? 50.763 66.315 73.288 1.00 131.58 25 TYR D O 1
ATOM 1372 N N . LEU D 1 27 ? 50.808 66.896 71.134 1.00 135.64 26 LEU D N 1
ATOM 1373 C CA . LEU D 1 27 ? 49.372 67.124 71.113 1.00 135.00 26 LEU D CA 1
ATOM 1374 C C . LEU D 1 27 ? 48.599 65.860 70.773 1.00 133.69 26 LEU D C 1
ATOM 1375 O O . LEU D 1 27 ? 49.007 65.049 69.949 1.00 138.51 26 LEU D O 1
ATOM 1377 N N . THR D 1 28 ? 47.487 65.691 71.463 1.00 126.96 27 THR D N 1
ATOM 1378 C CA . THR D 1 28 ? 46.542 64.610 71.206 1.00 118.44 27 THR D CA 1
ATOM 1379 C C . THR D 1 28 ? 45.394 65.066 70.276 1.00 113.54 27 THR D C 1
ATOM 1380 O O . THR D 1 28 ? 45.017 66.257 70.298 1.00 122.44 27 THR D O 1
ATOM 1384 N N . PRO D 1 29 ? 44.863 64.182 69.429 1.00 183.75 28 PRO D N 1
ATOM 1385 C CA . PRO D 1 29 ? 43.731 64.618 68.609 1.00 172.72 28 PRO D CA 1
ATOM 1386 C C . PRO D 1 29 ? 42.585 65.335 69.348 1.00 169.91 28 PRO D C 1
ATOM 1387 O O . PRO D 1 29 ? 42.125 66.398 68.881 1.00 164.56 28 PRO D O 1
ATOM 1391 N N . GLU D 1 30 ? 42.173 64.830 70.513 1.00 170.11 29 GLU D N 1
ATOM 1392 C CA . GLU D 1 30 ? 40.971 65.382 71.172 1.00 160.69 29 GLU D CA 1
ATOM 1393 C C . GLU D 1 30 ? 41.133 66.765 71.751 1.00 154.82 29 GLU D C 1
ATOM 1394 O O . GLU D 1 30 ? 40.240 67.645 71.622 1.00 143.65 29 GLU D O 1
ATOM 1396 N N . TRP D 1 31 ? 42.313 66.975 72.303 1.00 158.42 30 TRP D N 1
ATOM 1397 C CA . TRP D 1 31 ? 42.605 68.232 72.936 1.00 160.95 30 TRP D CA 1
ATOM 1398 C C . TRP D 1 31 ? 43.018 69.256 71.890 1.00 153.85 30 TRP D C 1
ATOM 1399 O O . TRP D 1 31 ? 42.813 70.438 72.053 1.00 143.75 30 TRP D O 1
ATOM 1410 N N . ARG D 1 32 ? 43.591 68.777 70.802 1.00 156.52 31 ARG D N 1
ATOM 1411 C CA . ARG D 1 32 ? 43.922 69.650 69.674 1.00 154.90 31 ARG D CA 1
ATOM 1412 C C . ARG D 1 32 ? 42.718 70.224 68.963 1.00 138.65 31 ARG D C 1
ATOM 1413 O O . ARG D 1 32 ? 42.650 71.437 68.716 1.00 131.54 31 ARG D O 1
ATOM 1421 N N . ARG D 1 33 ? 41.738 69.351 68.742 1.00 134.63 32 ARG D N 1
ATOM 1422 C CA . ARG D 1 33 ? 40.456 69.764 68.209 1.00 135.66 32 ARG D CA 1
ATOM 1423 C C . ARG D 1 33 ? 39.874 70.768 69.204 1.00 133.49 32 ARG D C 1
ATOM 1424 O O . ARG D 1 33 ? 39.256 71.769 68.831 1.00 119.15 32 ARG D O 1
ATOM 1426 N N . TYR D 1 34 ? 40.037 70.424 70.479 1.00 148.69 33 TYR D N 1
ATOM 1427 C CA . TYR D 1 34 ? 39.529 71.237 71.544 1.00 145.40 33 TYR D CA 1
ATOM 1428 C C . TYR D 1 34 ? 40.083 72.675 71.575 1.00 145.22 33 TYR D C 1
ATOM 1429 O O . TYR D 1 34 ? 39.325 73.663 71.541 1.00 140.67 33 TYR D O 1
ATOM 1431 N N . LEU D 1 35 ? 41.399 72.797 71.618 1.00 139.46 34 LEU D N 1
ATOM 1432 C CA . LEU D 1 35 ? 42.060 74.089 71.630 1.00 130.91 34 LEU D CA 1
ATOM 1433 C C . LEU D 1 35 ? 41.675 74.872 70.403 1.00 142.55 34 LEU D C 1
ATOM 1434 O O . LEU D 1 35 ? 41.362 76.060 70.471 1.00 140.43 34 LEU D O 1
ATOM 1439 N N . SER D 1 36 ? 41.692 74.170 69.273 1.00 151.55 35 SER D N 1
ATOM 1440 C CA . SER D 1 36 ? 41.366 74.765 67.999 1.00 149.71 35 SER D CA 1
ATOM 1441 C C . SER D 1 36 ? 39.967 75.305 67.981 1.00 148.07 35 SER D C 1
ATOM 1442 O O . SER D 1 36 ? 39.742 76.386 67.455 1.00 148.19 35 SER D O 1
ATOM 1445 N N . GLN D 1 37 ? 39.041 74.571 68.590 1.00 152.76 36 GLN D N 1
ATOM 1446 C CA . GLN D 1 37 ? 37.631 74.904 68.500 1.00 149.73 36 GLN D CA 1
ATOM 1447 C C . GLN D 1 37 ? 37.319 76.026 69.448 1.00 134.77 36 GLN D C 1
ATOM 1448 O O . GLN D 1 37 ? 36.433 76.842 69.221 1.00 119.50 36 GLN D O 1
ATOM 1450 N N . ARG D 1 38 ? 38.090 76.090 70.509 1.00 138.74 37 ARG D N 1
ATOM 1451 C CA . ARG D 1 38 ? 37.874 77.148 71.467 1.00 139.36 37 ARG D CA 1
ATOM 1452 C C . ARG D 1 38 ? 38.451 78.462 70.993 1.00 136.78 37 ARG D C 1
ATOM 1453 O O . ARG D 1 38 ? 37.789 79.483 71.037 1.00 131.65 37 ARG D O 1
ATOM 1461 N N . LEU D 1 39 ? 39.692 78.417 70.543 1.00 146.68 38 LEU D N 1
ATOM 1462 C CA . LEU D 1 39 ? 40.407 79.617 70.163 1.00 151.66 38 LEU D CA 1
ATOM 1463 C C . LEU D 1 39 ? 40.019 80.048 68.754 1.00 173.60 38 LEU D C 1
ATOM 1464 O O . LEU D 1 39 ? 40.370 81.138 68.307 1.00 180.55 38 LEU D O 1
ATOM 1469 N N . GLY D 1 40 ? 39.353 79.151 68.033 1.00 181.56 39 GLY D N 1
ATOM 1470 C CA . GLY D 1 40 ? 38.829 79.489 66.735 1.00 184.13 39 GLY D CA 1
ATOM 1471 C C . GLY D 1 40 ? 39.901 79.216 65.716 1.00 191.49 39 GLY D C 1
ATOM 1472 O O . GLY D 1 40 ? 39.710 79.485 64.536 1.00 195.48 39 GLY D O 1
ATOM 1473 N N . LEU D 1 41 ? 41.028 78.662 66.150 1.00 179.20 40 LEU D N 1
ATOM 1474 C CA . LEU D 1 41 ? 42.172 78.548 65.244 1.00 164.70 40 LEU D CA 1
ATOM 1475 C C . LEU D 1 41 ? 42.146 77.282 64.410 1.00 159.34 40 LEU D C 1
ATOM 1476 O O . LEU D 1 41 ? 41.206 76.492 64.494 1.00 164.87 40 LEU D O 1
ATOM 1481 N N . ASN D 1 42 ? 43.149 77.112 63.557 1.00 147.85 41 ASN D N 1
ATOM 1482 C CA . ASN D 1 42 ? 43.250 75.862 62.810 1.00 146.42 41 ASN D CA 1
ATOM 1483 C C . ASN D 1 42 ? 44.114 74.915 63.556 1.00 145.79 41 ASN D C 1
ATOM 1484 O O . ASN D 1 42 ? 45.065 75.350 64.226 1.00 142.53 41 ASN D O 1
ATOM 1489 N N . GLU D 1 43 ? 43.763 73.632 63.488 1.00 133.94 42 GLU D N 1
ATOM 1490 C CA . GLU D 1 43 ? 44.623 72.635 64.081 1.00 123.31 42 GLU D CA 1
ATOM 1491 C C . GLU D 1 43 ? 45.966 72.675 63.356 1.00 119.17 42 GLU D C 1
ATOM 1492 O O . GLU D 1 43 ? 46.989 72.319 63.942 1.00 118.64 42 GLU D O 1
ATOM 1498 N N . ALA D 1 44 ? 45.992 73.122 62.104 1.00 116.55 43 ALA D N 1
ATOM 1499 C CA . ALA D 1 44 ? 47.288 73.237 61.462 1.00 122.21 43 ALA D CA 1
ATOM 1500 C C . ALA D 1 44 ? 48.107 74.364 62.124 1.00 130.27 43 ALA D C 1
ATOM 1501 O O . ALA D 1 44 ? 49.293 74.180 62.450 1.00 131.01 43 ALA D O 1
ATOM 1503 N N . GLN D 1 45 ? 47.480 75.519 62.333 1.00 136.55 44 GLN D N 1
ATOM 1504 C CA . GLN D 1 45 ? 48.164 76.651 62.971 1.00 134.23 44 GLN D CA 1
ATOM 1505 C C . GLN D 1 45 ? 48.782 76.198 64.283 1.00 133.48 44 GLN D C 1
ATOM 1506 O O . GLN D 1 45 ? 49.989 76.430 64.523 1.00 134.67 44 GLN D O 1
ATOM 1508 N N . ILE D 1 46 ? 47.960 75.504 65.089 1.00 129.69 45 ILE D N 1
ATOM 1509 C CA . ILE D 1 46 ? 48.367 74.916 66.385 1.00 117.83 45 ILE D CA 1
ATOM 1510 C C . ILE D 1 46 ? 49.538 73.920 66.302 1.00 114.76 45 ILE D C 1
ATOM 1511 O O . ILE D 1 46 ? 50.523 74.091 67.018 1.00 115.39 45 ILE D O 1
ATOM 1516 N N . LYS D 1 47 ? 49.428 72.892 65.452 1.00 107.20 46 LYS D N 1
ATOM 1517 C CA . LYS D 1 47 ? 50.516 71.937 65.323 1.00 103.00 46 LYS D CA 1
ATOM 1518 C C . LYS D 1 47 ? 51.816 72.632 64.988 1.00 103.39 46 LYS D C 1
ATOM 1519 O O . LYS D 1 47 ? 52.859 72.388 65.594 1.00 101.37 46 LYS D O 1
ATOM 1521 N N . ILE D 1 48 ? 51.766 73.521 64.014 1.00 108.66 47 ILE D N 1
ATOM 1522 C CA . ILE D 1 48 ? 53.032 74.101 63.591 1.00 116.97 47 ILE D CA 1
ATOM 1523 C C . ILE D 1 48 ? 53.558 74.926 64.763 1.00 121.36 47 ILE D C 1
ATOM 1524 O O . ILE D 1 48 ? 54.778 75.178 64.935 1.00 120.31 47 ILE D O 1
ATOM 1529 N N . TRP D 1 49 ? 52.625 75.379 65.585 1.00 126.67 48 TRP D N 1
ATOM 1530 C CA . TRP D 1 49 ? 53.098 76.081 66.763 1.00 123.36 48 TRP D CA 1
ATOM 1531 C C . TRP D 1 49 ? 53.867 75.142 67.669 1.00 120.13 48 TRP D C 1
ATOM 1532 O O . TRP D 1 49 ? 55.014 75.445 68.007 1.00 121.64 48 TRP D O 1
ATOM 1543 N N . PHE D 1 50 ? 53.279 73.981 67.977 1.00 117.10 49 PHE D N 1
ATOM 1544 C CA . PHE D 1 50 ? 53.906 72.989 68.876 1.00 110.19 49 PHE D CA 1
ATOM 1545 C C . PHE D 1 50 ? 55.255 72.515 68.360 1.00 114.28 49 PHE D C 1
ATOM 1546 O O . PHE D 1 50 ? 56.172 72.337 69.157 1.00 116.75 49 PHE D O 1
ATOM 1554 N N . GLN D 1 51 ? 55.343 72.219 67.062 1.00 115.21 50 GLN D N 1
ATOM 1555 C CA . GLN D 1 51 ? 56.609 71.840 66.443 1.00 117.83 50 GLN D CA 1
ATOM 1556 C C . GLN D 1 51 ? 57.602 72.961 66.681 1.00 114.91 50 GLN D C 1
ATOM 1557 O O . GLN D 1 51 ? 58.778 72.714 66.964 1.00 114.73 50 GLN D O 1
ATOM 1559 N N . ASN D 1 52 ? 57.177 74.199 66.475 1.00 113.15 51 ASN D N 1
ATOM 1560 C CA . ASN D 1 52 ? 58.186 75.208 66.632 1.00 116.39 51 ASN D CA 1
ATOM 1561 C C . ASN D 1 52 ? 58.603 75.381 68.062 1.00 120.25 51 ASN D C 1
ATOM 1562 O O . ASN D 1 52 ? 59.794 75.542 68.313 1.00 125.95 51 ASN D O 1
ATOM 1567 N N . LYS D 1 53 ? 57.683 75.210 69.009 1.00 119.25 52 LYS D N 1
ATOM 1568 C CA . LYS D 1 53 ? 58.029 75.258 70.454 1.00 116.87 52 LYS D CA 1
ATOM 1569 C C . LYS D 1 53 ? 59.055 74.148 70.682 1.00 117.02 52 LYS D C 1
ATOM 1570 O O . LYS D 1 53 ? 60.158 74.460 71.144 1.00 123.19 52 LYS D O 1
ATOM 1572 N N . ARG D 1 54 ? 58.751 72.897 70.302 1.00 110.14 53 ARG D N 1
ATOM 1573 C CA . ARG D 1 54 ? 59.705 71.853 70.611 1.00 102.85 53 ARG D CA 1
ATOM 1574 C C . ARG D 1 54 ? 61.067 72.173 69.922 1.00 152.65 53 ARG D C 1
ATOM 1575 O O . ARG D 1 54 ? 62.123 71.973 70.553 1.00 157.42 53 ARG D O 1
ATOM 1577 N N . ALA D 1 55 ? 61.055 72.788 68.728 1.00 147.57 54 ALA D N 1
ATOM 1578 C CA . ALA D 1 55 ? 62.282 73.295 68.065 1.00 145.00 54 ALA D CA 1
ATOM 1579 C C . ALA D 1 55 ? 63.100 74.336 68.867 1.00 152.48 54 ALA D C 1
ATOM 1580 O O . ALA D 1 55 ? 64.330 74.274 68.935 1.00 156.77 54 ALA D O 1
ATOM 1582 N N . LYS D 1 56 ? 62.418 75.337 69.402 1.00 153.11 55 LYS D N 1
ATOM 1583 C CA . LYS D 1 56 ? 63.087 76.357 70.169 1.00 158.43 55 LYS D CA 1
ATOM 1584 C C . LYS D 1 56 ? 63.709 75.714 71.387 1.00 160.54 55 LYS D C 1
ATOM 1585 O O . LYS D 1 56 ? 64.818 76.067 71.798 1.00 164.24 55 LYS D O 1
ATOM 1587 N N . ILE D 1 57 ? 62.978 74.776 71.978 1.00 163.01 56 ILE D N 1
ATOM 1588 C CA . ILE D 1 57 ? 63.471 74.117 73.186 1.00 159.29 56 ILE D CA 1
ATOM 1589 C C . ILE D 1 57 ? 64.719 73.269 72.928 1.00 168.21 56 ILE D C 1
ATOM 1590 O O . ILE D 1 57 ? 65.678 73.353 73.702 1.00 172.44 56 ILE D O 1
ATOM 1595 N N . LYS D 1 58 ? 64.747 72.501 71.837 1.00 162.13 57 LYS D N 1
ATOM 1596 C CA . LYS D 1 58 ? 65.906 71.637 71.582 1.00 165.58 57 LYS D CA 1
ATOM 1597 C C . LYS D 1 58 ? 67.196 72.401 71.283 1.00 173.92 57 LYS D C 1
ATOM 1598 O O . LYS D 1 58 ? 68.270 71.806 71.211 1.00 180.79 57 LYS D O 1
ATOM 1600 N N . LYS D 1 59 ? 67.095 73.718 71.123 1.00 173.92 58 LYS D N 1
ATOM 1601 C CA . LYS D 1 59 ? 68.273 74.566 70.939 1.00 173.01 58 LYS D CA 1
ATOM 1602 C C . LYS D 1 59 ? 68.807 74.931 72.321 1.00 175.30 58 LYS D C 1
ATOM 1603 O O . LYS D 1 59 ? 69.536 75.914 72.496 1.00 174.85 58 LYS D O 1
ATOM 1605 N N . SER D 1 60 ? 68.351 74.166 73.314 1.00 174.57 59 SER D N 1
ATOM 1606 C CA . SER D 1 60 ? 68.800 74.271 74.696 1.00 165.23 59 SER D CA 1
ATOM 1607 C C . SER D 1 60 ? 68.951 72.871 75.313 1.00 160.55 59 SER D C 1
ATOM 1608 O O . SER D 1 60 ? 69.540 71.962 74.703 1.00 155.43 59 SER D O 1
#

Nearest PDB structures (foldseek):
  4qtr-assembly1_A  TM=1.019E+00  e=3.129E-08  Drosophila melanogaster
  1p7j-assembly1_A  TM=9.572E-01  e=4.880E-05  Drosophila melanogaster
  1p7i-assembly3_C  TM=9.697E-01  e=7.287E-05  Drosophila melanogaster
  9ant-assembly1_A  TM=9.567E-01  e=5.412E-04  Drosophila melanogaster
  5flv-assembly1_A  TM=9.333E-01  e=4.735E-04  Mus musculus